Protein AF-A0A2G8LEW3-F1 (afdb_monomer_lite)

pLDDT: mean 78.02, std 18.61, range [31.28, 97.25]

Radius of gyration: 27.46 Å; chains: 1; bounding box: 118×60×62 Å

Secondary structure (DSSP, 8-state):
------------------------------THHHHTT-S-B-TTSPBPTT-SPPPHHHHHHHHHHHHHTTTSBGGGS---EETTTT--TTTTTTTT--PPTT---------------HHHHHHTT--EE-------TT--SS-SS-HHHHHHHHHHHTGGGB--HHIIIIISTT-PPBHHHHHHHT-B-EEEPPPTTTT-----STTSSEEEP-EEEEEGGG---TTTGGG--TTS-EEEEE----EETTTEEHHHHT---S-SHHHHHTT-SEEEESS--HHHHHHT--SBPTT-SSS---TT-EEEE-TTTS-EEEE-TTS-EEEEEEESS-TT-EEEEEEEES--SSS--SPTTEEE-SSS-EES---

Structure (mmCIF, N/CA/C/O backbone):
data_AF-A0A2G8LEW3-F1
#
_entry.id   AF-A0A2G8LEW3-F1
#
loop_
_atom_site.group_PDB
_atom_site.id
_atom_site.type_symbol
_atom_site.label_atom_id
_atom_site.label_alt_id
_atom_site.label_comp_id
_atom_site.label_asym_id
_atom_site.label_entity_id
_atom_site.label_seq_id
_atom_site.pdbx_PDB_ins_code
_atom_site.Cartn_x
_atom_site.Cartn_y
_atom_site.Cartn_z
_atom_site.occupancy
_atom_site.B_iso_or_equiv
_atom_site.auth_seq_id
_atom_site.auth_comp_id
_atom_site.auth_asym_id
_atom_site.auth_atom_id
_atom_site.pdbx_PDB_model_num
ATOM 1 N N . MET A 1 1 ? 86.021 -39.133 -6.525 1.00 45.50 1 MET A N 1
ATOM 2 C CA . MET A 1 1 ? 85.027 -40.121 -6.055 1.00 45.50 1 MET A CA 1
ATOM 3 C C . MET A 1 1 ? 85.043 -40.111 -4.537 1.00 45.50 1 MET A C 1
ATOM 5 O O . MET A 1 1 ? 86.059 -40.501 -3.984 1.00 45.50 1 MET A O 1
ATOM 9 N N . ALA A 1 2 ? 83.991 -39.572 -3.919 1.00 31.28 2 ALA A N 1
ATOM 10 C CA . ALA A 1 2 ? 83.599 -39.643 -2.499 1.00 31.28 2 ALA A CA 1
ATOM 11 C C . ALA A 1 2 ? 82.462 -38.609 -2.362 1.00 31.28 2 ALA A C 1
ATOM 13 O O . ALA A 1 2 ? 82.686 -37.430 -2.617 1.00 31.28 2 ALA A O 1
ATOM 14 N N . ASP A 1 3 ? 81.206 -39.033 -2.452 1.00 34.94 3 ASP A N 1
ATOM 15 C CA . ASP A 1 3 ? 80.326 -39.396 -1.330 1.00 34.94 3 ASP A CA 1
ATOM 16 C C . ASP A 1 3 ? 80.072 -38.212 -0.380 1.00 34.94 3 ASP A C 1
ATOM 18 O O . ASP A 1 3 ? 80.954 -37.769 0.352 1.00 34.94 3 ASP A O 1
ATOM 22 N N . LEU A 1 4 ? 78.856 -37.667 -0.449 1.00 31.80 4 LEU A N 1
ATOM 23 C CA . LEU A 1 4 ? 78.383 -36.541 0.352 1.00 31.80 4 LEU A CA 1
ATOM 24 C C . LEU A 1 4 ? 77.072 -36.972 1.008 1.00 31.80 4 LEU A C 1
ATOM 26 O O . LEU A 1 4 ? 76.004 -36.962 0.395 1.00 31.80 4 LEU A O 1
ATOM 30 N N . ARG A 1 5 ? 77.174 -37.358 2.279 1.00 36.16 5 ARG A N 1
ATOM 31 C CA . ARG A 1 5 ? 76.046 -37.519 3.191 1.00 36.16 5 ARG A CA 1
ATOM 32 C C . ARG A 1 5 ? 76.228 -36.613 4.406 1.00 36.16 5 ARG A C 1
ATOM 34 O O . ARG A 1 5 ? 77.243 -36.686 5.082 1.00 36.16 5 ARG A O 1
ATOM 41 N N . TYR A 1 6 ? 75.146 -35.881 4.676 1.00 33.72 6 TYR A N 1
ATOM 42 C CA . TYR A 1 6 ? 74.655 -35.392 5.968 1.00 33.72 6 TYR A CA 1
ATOM 43 C C . TYR A 1 6 ? 75.469 -34.342 6.745 1.00 33.72 6 TYR A C 1
ATOM 45 O O . TYR A 1 6 ? 76.503 -34.641 7.320 1.00 33.72 6 TYR A O 1
ATOM 53 N N . HIS A 1 7 ? 74.852 -33.172 6.960 1.00 33.56 7 HIS A N 1
ATOM 54 C CA . HIS A 1 7 ? 74.278 -32.864 8.277 1.00 33.56 7 HIS A CA 1
ATOM 55 C C . HIS A 1 7 ? 73.207 -31.760 8.230 1.00 33.56 7 HIS A C 1
ATOM 57 O O . HIS A 1 7 ? 73.321 -30.774 7.508 1.00 33.56 7 HIS A O 1
ATOM 63 N N . GLN A 1 8 ? 72.146 -31.986 9.013 1.00 38.62 8 GLN A N 1
ATOM 64 C CA . GLN A 1 8 ? 71.051 -31.065 9.310 1.00 38.62 8 GLN A CA 1
ATOM 65 C C . GLN A 1 8 ? 71.560 -29.849 10.089 1.00 38.62 8 GLN A C 1
ATOM 67 O O . GLN A 1 8 ? 72.300 -30.019 11.055 1.00 38.62 8 GLN A O 1
ATOM 72 N N . VAL A 1 9 ? 71.032 -28.662 9.785 1.00 35.53 9 VAL A N 1
ATOM 73 C CA . VAL A 1 9 ? 70.854 -27.608 10.791 1.00 35.53 9 VAL A CA 1
ATOM 74 C C . VAL A 1 9 ? 69.437 -27.050 10.660 1.00 35.53 9 VAL A C 1
ATOM 76 O O . VAL A 1 9 ? 68.980 -26.691 9.579 1.00 35.53 9 VAL A O 1
ATOM 79 N N . SER A 1 10 ? 68.749 -27.077 11.797 1.00 36.16 10 SER A N 1
ATOM 80 C CA . SER A 1 10 ? 67.361 -26.704 12.055 1.00 36.16 10 SER A CA 1
ATOM 81 C C . SER A 1 10 ? 67.021 -25.283 11.590 1.00 36.16 10 SER A C 1
ATOM 83 O O . SER A 1 10 ? 67.627 -24.319 12.059 1.00 36.16 10 SER A O 1
ATOM 85 N N . LEU A 1 11 ? 66.005 -25.146 10.728 1.00 37.12 11 LEU A N 1
ATOM 86 C CA . LEU A 1 11 ? 65.294 -23.885 10.499 1.00 37.12 11 LEU A CA 1
ATOM 87 C C . LEU A 1 11 ? 64.473 -23.551 11.752 1.00 37.12 11 LEU A C 1
ATOM 89 O O . LEU A 1 11 ? 63.307 -23.912 11.871 1.00 37.12 11 LEU A O 1
ATOM 93 N N . SER A 1 12 ? 65.092 -22.838 12.684 1.00 37.97 12 SER A N 1
ATOM 94 C CA . SER A 1 12 ? 64.394 -22.176 13.789 1.00 37.97 12 SER A CA 1
ATOM 95 C C . SER A 1 12 ? 64.529 -20.664 13.633 1.00 37.97 12 SER A C 1
ATOM 97 O O . SER A 1 12 ? 64.905 -19.955 14.560 1.00 37.97 12 SER A O 1
ATOM 99 N N . THR A 1 13 ? 64.278 -20.156 12.426 1.00 42.22 13 THR A N 1
ATOM 100 C CA . THR A 1 13 ? 64.201 -18.718 12.169 1.00 42.22 13 THR A CA 1
ATOM 101 C C . THR A 1 13 ? 62.750 -18.296 12.321 1.00 42.22 13 THR A C 1
ATOM 103 O O . THR A 1 13 ? 61.968 -18.378 11.384 1.00 42.22 13 THR A O 1
ATOM 106 N N . LEU A 1 14 ? 62.411 -17.942 13.561 1.00 40.50 14 LEU A N 1
ATOM 107 C CA . LEU A 1 14 ? 61.483 -16.888 13.968 1.00 40.50 14 LEU A CA 1
ATOM 108 C C . LEU A 1 14 ? 60.631 -16.286 12.827 1.00 40.50 14 LEU A C 1
ATOM 110 O O . LEU A 1 14 ? 60.815 -15.136 12.432 1.00 40.50 14 LEU A O 1
ATOM 114 N N . LEU A 1 15 ? 59.668 -17.054 12.312 1.00 38.75 15 LEU A N 1
ATOM 115 C CA . LEU A 1 15 ? 58.562 -16.500 11.546 1.00 38.75 15 LEU A CA 1
ATOM 116 C C . LEU A 1 15 ? 57.633 -15.885 12.590 1.00 38.75 15 LEU A C 1
ATOM 118 O O . LEU A 1 15 ? 56.749 -16.545 13.132 1.00 38.75 15 LEU A O 1
ATOM 122 N N . ILE A 1 16 ? 57.909 -14.631 12.948 1.00 42.72 16 ILE A N 1
ATOM 123 C CA . ILE A 1 16 ? 56.929 -13.780 13.609 1.00 42.72 16 ILE A CA 1
ATOM 124 C C . ILE A 1 16 ? 55.760 -13.719 12.630 1.00 42.72 16 ILE A C 1
ATOM 126 O O . ILE A 1 16 ? 55.768 -12.953 11.668 1.00 42.72 16 ILE A O 1
ATOM 130 N N . LEU A 1 17 ? 54.781 -14.598 12.853 1.00 38.53 17 LEU A N 1
ATOM 131 C CA . LEU A 1 17 ? 53.412 -14.408 12.428 1.00 38.53 17 LEU A CA 1
ATOM 132 C C . LEU A 1 17 ? 53.005 -13.041 12.994 1.00 38.53 17 LEU A C 1
ATOM 134 O O . LEU A 1 17 ? 52.485 -12.933 14.102 1.00 38.53 17 LEU A O 1
ATOM 138 N N . MET A 1 18 ? 53.220 -11.980 12.218 1.00 37.94 18 MET A N 1
ATOM 139 C CA . MET A 1 18 ? 52.248 -10.905 12.177 1.00 37.94 18 MET A CA 1
ATOM 140 C C . MET A 1 18 ? 50.980 -11.542 11.612 1.00 37.94 18 MET A C 1
ATOM 142 O O . MET A 1 18 ? 50.657 -11.405 10.435 1.00 37.94 18 MET A O 1
ATOM 146 N N . VAL A 1 19 ? 50.252 -12.258 12.475 1.00 41.62 19 VAL A N 1
ATOM 147 C CA . VAL A 1 19 ? 48.801 -12.215 12.410 1.00 41.62 19 VAL A CA 1
ATOM 148 C C . VAL A 1 19 ? 48.498 -10.741 12.615 1.00 41.62 19 VAL A C 1
ATOM 150 O O . VAL A 1 19 ? 48.375 -10.256 13.736 1.00 41.62 19 VAL A O 1
ATOM 153 N N . MET A 1 20 ? 48.473 -9.996 11.512 1.00 39.56 20 MET A N 1
ATOM 154 C CA . MET A 1 20 ? 47.611 -8.842 11.412 1.00 39.56 20 MET A CA 1
ATOM 155 C C . MET A 1 20 ? 46.225 -9.419 11.674 1.00 39.56 20 MET A C 1
ATOM 157 O O . MET A 1 20 ? 45.537 -9.862 10.757 1.00 39.56 20 MET A O 1
ATOM 161 N N . LEU A 1 21 ? 45.845 -9.467 12.951 1.00 40.47 21 LEU A N 1
ATOM 162 C CA . LEU A 1 21 ? 44.466 -9.314 13.346 1.00 40.47 21 LEU A CA 1
ATOM 163 C C . LEU A 1 21 ? 44.086 -7.943 12.784 1.00 40.47 21 LEU A C 1
ATOM 165 O O . LEU A 1 21 ? 44.134 -6.930 13.470 1.00 40.47 21 LEU A O 1
ATOM 169 N N . HIS A 1 22 ? 43.764 -7.897 11.490 1.00 38.88 22 HIS A N 1
ATOM 170 C CA . HIS A 1 22 ? 42.704 -7.024 11.047 1.00 38.88 22 HIS A CA 1
ATOM 171 C C . HIS A 1 22 ? 41.476 -7.577 11.768 1.00 38.88 22 HIS A C 1
ATOM 173 O O . HIS A 1 22 ? 40.709 -8.366 11.225 1.00 38.88 22 HIS A O 1
ATOM 179 N N . GLU A 1 23 ? 41.308 -7.174 13.029 1.00 39.22 23 GLU A N 1
ATOM 180 C CA . GLU A 1 23 ? 39.983 -6.782 13.457 1.00 39.22 23 GLU A CA 1
ATOM 181 C C . GLU A 1 23 ? 39.550 -5.783 12.391 1.00 39.22 23 GLU A C 1
ATOM 183 O O . GLU A 1 23 ? 39.994 -4.634 12.364 1.00 39.22 23 GLU A O 1
ATOM 188 N N . SER A 1 24 ? 38.795 -6.263 11.402 1.00 42.84 24 SER A N 1
ATOM 189 C CA . SER A 1 24 ? 38.026 -5.378 10.557 1.00 42.84 24 SER A CA 1
ATOM 190 C C . SER A 1 24 ? 37.158 -4.619 11.542 1.00 42.84 24 SER A C 1
ATOM 192 O O . SER A 1 24 ? 36.184 -5.175 12.050 1.00 42.84 24 SER A O 1
ATOM 194 N N . ALA A 1 25 ? 37.569 -3.403 11.903 1.00 46.97 25 ALA A N 1
ATOM 195 C CA . ALA A 1 25 ? 36.715 -2.499 12.639 1.00 46.97 25 ALA A CA 1
ATOM 196 C C . ALA A 1 25 ? 35.402 -2.504 11.862 1.00 46.97 25 ALA A C 1
ATOM 198 O O . ALA A 1 25 ? 35.403 -2.129 10.686 1.00 46.97 25 ALA A O 1
ATOM 199 N N . ALA A 1 26 ? 34.340 -3.053 12.461 1.00 53.25 26 ALA A N 1
ATOM 200 C CA . ALA A 1 26 ? 33.035 -3.098 11.827 1.00 53.25 26 ALA A CA 1
ATOM 201 C C . ALA A 1 26 ? 32.766 -1.682 11.322 1.00 53.25 26 ALA A C 1
ATOM 203 O O . ALA A 1 26 ? 32.817 -0.725 12.106 1.00 53.25 26 ALA A O 1
ATOM 204 N N . ALA A 1 27 ? 32.647 -1.524 10.004 1.00 61.56 27 ALA A N 1
ATOM 205 C CA . ALA A 1 27 ? 32.523 -0.205 9.421 1.00 61.56 27 ALA A CA 1
ATOM 206 C C . ALA A 1 27 ? 31.262 0.424 10.010 1.00 61.56 27 ALA A C 1
ATOM 208 O O . ALA A 1 27 ? 30.158 -0.093 9.837 1.00 61.56 27 ALA A O 1
ATOM 209 N N . LYS A 1 28 ? 31.437 1.500 10.784 1.00 80.75 28 LYS A N 1
ATOM 210 C CA . LYS A 1 28 ? 30.311 2.180 11.420 1.00 80.75 28 LYS A CA 1
ATOM 211 C C . LYS A 1 28 ? 29.358 2.640 10.323 1.00 80.75 28 LYS A C 1
ATOM 213 O O . LYS A 1 28 ? 29.802 3.224 9.332 1.00 80.75 28 LYS A O 1
ATOM 218 N N . CYS A 1 29 ? 28.067 2.383 10.511 1.00 86.31 29 CYS A N 1
ATOM 219 C CA . CYS A 1 29 ? 27.029 2.916 9.641 1.00 86.31 29 CYS A CA 1
ATOM 220 C C . CYS A 1 29 ? 27.175 4.437 9.498 1.00 86.31 29 CYS A C 1
ATOM 222 O O . CYS A 1 29 ? 27.633 5.113 10.421 1.00 86.31 29 CYS A O 1
ATOM 224 N N . GLN A 1 30 ? 26.792 4.977 8.343 1.00 84.06 30 GLN A N 1
ATOM 225 C CA . GLN A 1 30 ? 26.910 6.397 8.020 1.00 84.06 30 GLN A CA 1
ATOM 226 C C . GLN A 1 30 ? 25.581 6.972 7.520 1.00 84.06 30 GLN A C 1
ATOM 228 O O . GLN A 1 30 ? 24.811 6.290 6.842 1.00 84.06 30 GLN A O 1
ATOM 233 N N . MET A 1 31 ? 25.353 8.262 7.792 1.00 80.69 31 MET A N 1
ATOM 234 C CA . MET A 1 31 ? 24.236 9.048 7.244 1.00 80.69 31 MET A CA 1
ATOM 235 C C . MET A 1 31 ? 22.877 8.347 7.439 1.00 80.69 31 MET A C 1
ATOM 237 O O . MET A 1 31 ? 22.550 7.943 8.551 1.00 80.69 31 MET A O 1
ATOM 241 N N . LEU A 1 32 ? 22.114 8.140 6.358 1.00 78.44 32 LEU A N 1
ATOM 242 C CA . LEU A 1 32 ? 20.791 7.515 6.395 1.00 78.44 32 LEU A CA 1
ATOM 243 C C . LEU A 1 32 ? 20.793 6.112 7.004 1.00 78.44 32 LEU A C 1
ATOM 245 O O . LEU A 1 32 ? 19.784 5.694 7.560 1.00 78.44 32 LEU A O 1
ATOM 249 N N . SER A 1 33 ? 21.911 5.387 6.923 1.00 84.56 33 SER A N 1
ATOM 250 C CA . SER A 1 33 ? 22.039 4.065 7.542 1.00 84.56 33 SER A CA 1
ATOM 251 C C . SER A 1 33 ? 22.077 4.137 9.072 1.00 84.56 33 SER A C 1
ATOM 253 O O . SER A 1 33 ? 21.604 3.213 9.727 1.00 84.56 33 SER A O 1
ATOM 255 N N . ILE A 1 34 ? 22.563 5.250 9.641 1.00 84.06 34 ILE A N 1
ATOM 256 C CA . ILE A 1 34 ? 22.407 5.558 11.072 1.00 84.06 34 ILE A CA 1
ATOM 257 C C . ILE A 1 34 ? 20.949 5.918 11.357 1.00 84.06 34 ILE A C 1
ATOM 259 O O . ILE A 1 34 ? 20.371 5.406 12.311 1.00 84.06 34 ILE A O 1
ATOM 263 N N . ASP A 1 35 ? 20.343 6.767 10.521 1.00 82.62 35 ASP A N 1
ATOM 264 C CA . ASP A 1 35 ? 18.986 7.269 10.760 1.00 82.62 35 ASP A CA 1
ATOM 265 C C . ASP A 1 35 ? 17.947 6.150 10.842 1.00 82.62 35 ASP A C 1
ATOM 267 O O . ASP A 1 35 ? 17.011 6.259 11.634 1.00 82.62 35 ASP A O 1
ATOM 271 N N . VAL A 1 36 ? 18.084 5.106 10.022 1.00 83.25 36 VAL A N 1
ATOM 272 C CA . VAL A 1 36 ? 17.179 3.943 10.026 1.00 83.25 36 VAL A CA 1
ATOM 273 C C . VAL A 1 36 ? 17.623 2.833 10.987 1.00 83.25 36 VAL A C 1
ATOM 275 O O . VAL A 1 36 ? 16.927 1.830 11.094 1.00 83.25 36 VAL A O 1
ATOM 278 N N . GLY A 1 37 ? 18.744 3.017 11.693 1.00 86.69 37 GLY A N 1
ATOM 279 C CA . GLY A 1 37 ? 19.201 2.127 12.759 1.00 86.69 37 GLY A CA 1
ATOM 280 C C . GLY A 1 37 ? 19.657 0.746 12.292 1.00 86.69 37 GLY A C 1
ATOM 281 O O . GLY A 1 37 ? 19.324 -0.230 12.945 1.00 86.69 37 GLY A O 1
ATOM 282 N N . CYS A 1 38 ? 20.375 0.644 11.171 1.00 86.06 38 CYS A N 1
ATOM 283 C CA . CYS A 1 38 ? 20.799 -0.656 10.640 1.00 86.06 38 CYS A CA 1
ATOM 284 C C . CYS A 1 38 ? 21.690 -1.447 11.602 1.00 86.06 38 CYS A C 1
ATOM 286 O O . CYS A 1 38 ? 22.660 -0.907 12.136 1.00 86.06 38 CYS A O 1
ATOM 288 N N . ASP A 1 39 ? 21.395 -2.742 11.734 1.00 84.56 39 ASP A N 1
ATOM 289 C CA . ASP A 1 39 ? 22.133 -3.674 12.596 1.00 84.56 39 ASP A CA 1
ATOM 290 C C . ASP A 1 39 ? 23.523 -3.989 12.027 1.00 84.56 39 ASP A C 1
ATOM 292 O O . ASP A 1 39 ? 24.497 -4.171 12.757 1.00 84.56 39 ASP A O 1
ATOM 296 N N . GLU A 1 40 ? 23.625 -4.009 10.696 1.00 88.38 40 GLU A N 1
ATOM 297 C CA . GLU A 1 40 ? 24.851 -4.310 9.964 1.00 88.38 40 GLU A CA 1
ATOM 298 C C . GLU A 1 40 ? 25.052 -3.346 8.796 1.00 88.38 40 GLU A C 1
ATOM 300 O O . GLU A 1 40 ? 24.121 -3.042 8.039 1.00 88.38 40 GLU A O 1
ATOM 305 N N . CYS A 1 41 ? 26.300 -2.916 8.607 1.00 88.25 41 CYS A N 1
ATOM 306 C CA . CYS A 1 41 ? 26.698 -2.053 7.507 1.00 88.25 41 CYS A CA 1
ATOM 307 C C . CYS A 1 41 ? 27.911 -2.608 6.751 1.00 88.25 41 CYS A C 1
ATOM 309 O O . CYS A 1 41 ? 28.836 -3.185 7.317 1.00 88.25 41 CYS A O 1
ATOM 311 N N . THR A 1 42 ? 27.895 -2.406 5.437 1.00 85.00 42 THR A N 1
ATOM 312 C CA . THR A 1 42 ? 29.013 -2.658 4.524 1.00 85.00 42 THR A CA 1
ATOM 313 C C . THR A 1 42 ? 30.228 -1.804 4.895 1.00 85.00 42 THR A C 1
ATOM 315 O O . THR A 1 42 ? 30.103 -0.810 5.609 1.00 85.00 42 THR A O 1
ATOM 318 N N . TYR A 1 43 ? 31.402 -2.115 4.328 1.00 83.00 43 TYR A N 1
ATOM 319 C CA . TYR A 1 43 ? 32.625 -1.315 4.516 1.00 83.00 43 TYR A CA 1
ATOM 320 C C . TYR A 1 43 ? 32.439 0.185 4.207 1.00 83.00 43 TYR A C 1
ATOM 322 O O . TYR A 1 43 ? 33.077 1.035 4.821 1.00 83.00 43 TYR A O 1
ATOM 330 N N . ASN A 1 44 ? 31.515 0.518 3.302 1.00 80.06 44 ASN A N 1
ATOM 331 C CA . ASN A 1 44 ? 31.186 1.897 2.936 1.00 80.06 44 ASN A CA 1
ATOM 332 C C . ASN A 1 44 ? 30.196 2.571 3.912 1.00 80.06 44 ASN A C 1
ATOM 334 O O . ASN A 1 44 ? 29.696 3.656 3.632 1.00 80.06 44 ASN A O 1
ATOM 338 N N . GLY A 1 45 ? 29.861 1.926 5.035 1.00 84.12 45 GLY A N 1
ATOM 339 C CA . GLY A 1 45 ? 28.928 2.446 6.035 1.00 84.12 45 GLY A CA 1
ATOM 340 C C . GLY A 1 45 ? 27.458 2.421 5.603 1.00 84.12 45 GLY A C 1
ATOM 341 O O . GLY A 1 45 ? 26.645 3.132 6.189 1.00 84.12 45 GLY A O 1
ATOM 342 N N . HIS A 1 46 ? 27.098 1.642 4.579 1.00 84.25 46 HIS A N 1
ATOM 343 C CA . HIS A 1 46 ? 25.708 1.482 4.122 1.00 84.25 46 HIS A CA 1
ATOM 344 C C . HIS A 1 46 ? 25.088 0.210 4.676 1.00 84.25 46 HIS A C 1
ATOM 346 O O . HIS A 1 46 ? 25.790 -0.796 4.739 1.00 84.25 46 HIS A O 1
ATOM 352 N N . CYS A 1 47 ? 23.792 0.228 4.979 1.00 84.25 47 CYS A N 1
ATOM 353 C CA . CYS A 1 47 ? 23.057 -0.965 5.403 1.00 84.25 47 CYS A CA 1
ATOM 354 C C . CYS A 1 47 ? 23.287 -2.142 4.452 1.00 84.25 47 CYS A C 1
ATOM 356 O O . CYS A 1 47 ? 23.196 -1.994 3.231 1.00 84.25 47 CYS A O 1
ATOM 358 N N . VAL A 1 48 ? 23.577 -3.306 5.022 1.00 85.12 48 VAL A N 1
ATOM 359 C CA . VAL A 1 48 ? 23.541 -4.581 4.301 1.00 85.12 48 VAL A CA 1
ATOM 360 C C . VAL A 1 48 ? 22.077 -4.898 3.941 1.00 85.12 48 VAL A C 1
ATOM 362 O O . VAL A 1 48 ? 21.171 -4.544 4.701 1.00 85.12 48 VAL A O 1
ATOM 365 N N . PRO A 1 49 ? 21.781 -5.538 2.792 1.00 81.50 49 PRO A N 1
ATOM 366 C CA . PRO A 1 49 ? 20.415 -5.949 2.480 1.00 81.50 49 PRO A CA 1
ATOM 367 C C . PRO A 1 49 ? 19.797 -6.769 3.620 1.00 81.50 49 PRO A C 1
ATOM 369 O O . PRO A 1 49 ? 20.368 -7.763 4.058 1.00 81.50 49 PRO A O 1
ATOM 372 N N . GLY A 1 50 ? 18.625 -6.344 4.096 1.00 79.88 50 GLY A N 1
ATOM 373 C CA . GLY A 1 50 ? 17.915 -7.001 5.198 1.00 79.88 50 GLY A CA 1
ATOM 374 C C . GLY A 1 50 ? 18.366 -6.611 6.612 1.00 79.88 50 GLY A C 1
ATOM 375 O O . GLY A 1 50 ? 17.742 -7.076 7.556 1.00 79.88 50 GLY A O 1
ATOM 376 N N . SER A 1 51 ? 19.375 -5.745 6.781 1.00 85.19 51 SER A N 1
ATOM 377 C CA . SER A 1 51 ? 19.851 -5.317 8.112 1.00 85.19 51 SER A CA 1
ATOM 378 C C . SER A 1 51 ? 19.096 -4.128 8.714 1.00 85.19 51 SER A C 1
ATOM 380 O O . SER A 1 51 ? 19.427 -3.670 9.805 1.00 85.19 51 SER A O 1
ATOM 382 N N . VAL A 1 52 ? 18.110 -3.586 7.995 1.00 85.88 52 VAL A N 1
ATOM 383 C CA . VAL A 1 52 ? 17.234 -2.532 8.514 1.00 85.88 52 VAL A CA 1
ATOM 384 C C . VAL A 1 52 ? 16.229 -3.183 9.471 1.00 85.88 52 VAL A C 1
ATOM 386 O O . VAL A 1 52 ? 15.437 -4.014 9.011 1.00 85.88 52 VAL A O 1
ATOM 389 N N . PRO A 1 53 ? 16.202 -2.809 10.761 1.00 86.31 53 PRO A N 1
ATOM 390 C CA . PRO A 1 53 ? 15.251 -3.381 11.697 1.00 86.31 53 PRO A CA 1
ATOM 391 C C . PRO A 1 53 ? 13.826 -2.971 11.327 1.00 86.31 53 PRO A C 1
ATOM 393 O O . PRO A 1 53 ? 13.536 -1.814 11.004 1.00 86.31 53 PRO A O 1
ATOM 396 N N . VAL A 1 54 ? 12.915 -3.938 11.398 1.00 84.75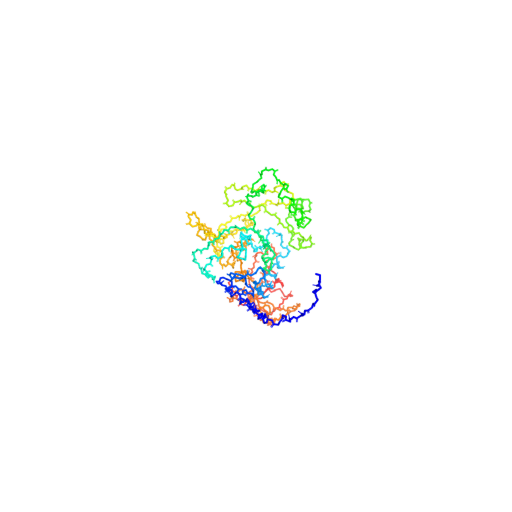 54 VAL A N 1
ATOM 397 C CA . VAL A 1 54 ? 11.482 -3.699 11.233 1.00 84.75 54 VAL A CA 1
ATOM 398 C C . VAL A 1 54 ? 10.854 -3.663 12.614 1.00 84.75 54 VAL A C 1
ATOM 400 O O . VAL A 1 54 ? 10.874 -4.657 13.337 1.00 84.75 54 VAL A O 1
ATOM 403 N N . ASP A 1 55 ? 10.293 -2.512 12.972 1.00 89.12 55 ASP A N 1
ATOM 404 C CA . ASP A 1 55 ? 9.580 -2.337 14.232 1.00 89.12 55 ASP A CA 1
ATOM 405 C C . ASP A 1 55 ? 8.404 -3.342 14.332 1.00 89.12 55 ASP A C 1
ATOM 407 O O . ASP A 1 55 ? 7.510 -3.325 13.472 1.00 89.12 55 ASP A O 1
ATOM 411 N N . PRO A 1 56 ? 8.381 -4.233 15.348 1.00 91.94 56 PRO A N 1
ATOM 412 C CA . PRO A 1 56 ? 7.368 -5.285 15.453 1.00 91.94 56 PRO A CA 1
ATOM 413 C C . PRO A 1 56 ? 5.938 -4.750 15.540 1.00 91.94 56 PRO A C 1
ATOM 415 O O . PRO A 1 56 ? 5.017 -5.359 14.989 1.00 91.94 56 PRO A O 1
ATOM 418 N N . TRP A 1 57 ? 5.752 -3.603 16.197 1.00 94.25 57 TRP A N 1
ATOM 419 C CA . TRP A 1 57 ? 4.453 -2.954 16.308 1.00 94.25 57 TRP A CA 1
ATOM 420 C C . TRP A 1 57 ? 3.958 -2.461 14.943 1.00 94.25 57 TRP A C 1
ATOM 422 O O . TRP A 1 57 ? 2.846 -2.788 14.531 1.00 94.25 57 TRP A O 1
ATOM 432 N N . THR A 1 58 ? 4.804 -1.758 14.190 1.00 92.94 58 THR A N 1
ATOM 433 C CA . THR A 1 58 ? 4.505 -1.272 12.836 1.00 92.94 58 THR A CA 1
ATOM 434 C C . THR A 1 58 ? 4.153 -2.443 11.919 1.00 92.94 58 THR A C 1
ATOM 436 O O . THR A 1 58 ? 3.155 -2.398 11.200 1.00 92.94 58 THR A O 1
ATOM 439 N N . ASN A 1 59 ? 4.927 -3.530 11.995 1.00 90.81 59 ASN A N 1
ATOM 440 C CA . ASN A 1 59 ? 4.688 -4.776 11.267 1.00 90.81 59 ASN A CA 1
ATOM 441 C C . ASN A 1 59 ? 3.298 -5.364 11.575 1.00 90.81 59 ASN A C 1
ATOM 443 O O . ASN A 1 59 ? 2.524 -5.672 10.668 1.00 90.81 59 ASN A O 1
ATOM 447 N N . PHE A 1 60 ? 2.951 -5.473 12.858 1.00 92.25 60 PHE A N 1
ATOM 448 C CA . PHE A 1 60 ? 1.645 -5.951 13.309 1.00 92.25 60 PHE A CA 1
ATOM 449 C C . PHE A 1 60 ? 0.486 -5.029 12.883 1.00 92.25 60 PHE A C 1
ATOM 451 O O . PHE A 1 60 ? -0.564 -5.505 12.435 1.00 92.25 60 PHE A O 1
ATOM 458 N N . ALA A 1 61 ? 0.659 -3.714 12.996 1.00 93.19 61 ALA A N 1
ATOM 459 C CA . ALA A 1 61 ? -0.395 -2.750 12.712 1.00 93.19 61 ALA A CA 1
ATOM 460 C C . ALA A 1 61 ? -0.693 -2.656 11.204 1.00 93.19 61 ALA A C 1
ATOM 462 O O . ALA A 1 61 ? -1.857 -2.689 10.797 1.00 93.19 61 ALA A O 1
ATOM 463 N N . LEU A 1 62 ? 0.344 -2.655 10.357 1.00 92.25 62 LEU A N 1
ATOM 464 C CA . LEU A 1 62 ? 0.186 -2.725 8.899 1.00 92.25 62 LEU A CA 1
ATOM 465 C C . LEU A 1 62 ? -0.411 -4.067 8.449 1.00 92.25 62 LEU A C 1
ATOM 467 O O . LEU A 1 62 ? -1.258 -4.091 7.553 1.00 92.25 62 LEU A O 1
ATOM 471 N N . TYR A 1 63 ? -0.041 -5.180 9.095 1.00 90.62 63 TYR A N 1
ATOM 472 C CA . TYR A 1 63 ? -0.702 -6.466 8.856 1.00 90.62 63 TYR A CA 1
ATOM 473 C C . TYR A 1 63 ? -2.197 -6.394 9.179 1.00 90.62 63 TYR A C 1
ATOM 475 O O . TYR A 1 63 ? -3.020 -6.764 8.343 1.00 90.62 63 TYR A O 1
ATOM 483 N N . THR A 1 64 ? -2.550 -5.856 10.351 1.00 90.38 64 THR A N 1
ATOM 484 C CA . THR A 1 64 ? -3.948 -5.680 10.766 1.00 90.38 64 THR A CA 1
ATOM 485 C C . THR A 1 64 ? -4.729 -4.870 9.733 1.00 90.38 64 THR A C 1
ATOM 487 O O . THR A 1 64 ? -5.807 -5.293 9.333 1.00 90.38 64 THR A O 1
ATOM 490 N N . GLN A 1 65 ? -4.178 -3.750 9.254 1.00 90.19 65 GLN A N 1
ATOM 491 C CA . GLN A 1 65 ? -4.809 -2.906 8.229 1.00 90.19 65 GLN A CA 1
ATOM 492 C C . GLN A 1 65 ? -5.147 -3.661 6.954 1.00 90.19 65 GLN A C 1
ATOM 494 O O . GLN A 1 65 ? -6.239 -3.509 6.414 1.00 90.19 65 GLN A O 1
ATOM 499 N N . ARG A 1 66 ? -4.231 -4.509 6.490 1.00 88.44 66 ARG A N 1
ATOM 500 C CA . ARG A 1 66 ? -4.469 -5.326 5.304 1.00 88.44 66 ARG A CA 1
ATOM 501 C C . ARG A 1 66 ? -5.544 -6.383 5.546 1.00 88.44 66 ARG A C 1
ATOM 503 O O . ARG A 1 66 ? -6.348 -6.645 4.659 1.00 88.44 66 ARG A O 1
ATOM 510 N N . GLU A 1 67 ? -5.577 -6.984 6.734 1.00 90.38 67 GLU A N 1
ATOM 511 C CA . GLU A 1 67 ? -6.625 -7.951 7.081 1.00 90.38 67 GLU A CA 1
ATOM 512 C C . GLU A 1 67 ? -8.012 -7.297 7.193 1.00 90.38 67 GLU A C 1
ATOM 514 O O . GLU A 1 67 ? -9.006 -7.969 6.939 1.00 90.38 67 GLU A O 1
ATOM 519 N N . LEU A 1 68 ? -8.111 -5.996 7.493 1.00 87.69 68 LEU A N 1
ATOM 520 C CA . LEU A 1 68 ? -9.395 -5.276 7.437 1.00 87.69 68 LEU A CA 1
ATOM 521 C C . LEU A 1 68 ? -9.941 -5.165 6.011 1.00 87.69 68 LEU A C 1
ATOM 523 O O . LEU A 1 68 ? -11.150 -5.153 5.824 1.00 87.69 68 LEU A O 1
ATOM 527 N N . GLN A 1 69 ? -9.055 -5.106 5.017 1.00 90.06 69 GLN A N 1
ATOM 528 C CA . GLN A 1 69 ? -9.409 -5.006 3.600 1.00 90.06 69 GLN A CA 1
ATOM 529 C C . GLN A 1 69 ? -9.473 -6.382 2.916 1.00 90.06 69 GLN A C 1
ATOM 531 O O . GLN A 1 69 ? -9.554 -6.465 1.695 1.00 90.06 69 GLN A O 1
ATOM 536 N N . ILE A 1 70 ? -9.412 -7.487 3.672 1.00 92.12 70 ILE A N 1
ATOM 537 C CA . ILE A 1 70 ? -9.247 -8.832 3.099 1.00 92.12 70 ILE A CA 1
ATOM 538 C C . ILE A 1 70 ? -10.422 -9.255 2.199 1.00 92.12 70 ILE A C 1
ATOM 540 O O . ILE A 1 70 ? -10.243 -10.058 1.287 1.00 92.12 70 ILE A O 1
ATOM 544 N N . ASP A 1 71 ? -11.617 -8.724 2.447 1.00 92.56 71 ASP A N 1
ATOM 545 C CA . ASP A 1 71 ? -12.825 -9.020 1.674 1.00 92.56 71 ASP A CA 1
ATOM 546 C C . ASP A 1 71 ? -13.126 -7.965 0.601 1.00 92.56 71 ASP A C 1
ATOM 548 O O . ASP A 1 71 ? -14.088 -8.117 -0.149 1.00 92.56 71 ASP A O 1
ATOM 552 N N . GLU A 1 72 ? -12.277 -6.943 0.472 1.00 90.19 72 GLU A N 1
ATOM 553 C CA . GLU A 1 72 ? -12.378 -5.974 -0.614 1.00 90.19 72 GLU A CA 1
ATOM 554 C C . GLU A 1 72 ? -11.835 -6.568 -1.923 1.00 90.19 72 GLU A C 1
ATOM 556 O O . GLU A 1 72 ? -10.822 -7.287 -1.904 1.00 90.19 72 GLU A O 1
ATOM 561 N N . PRO A 1 73 ? -12.481 -6.277 -3.070 1.00 93.00 73 PRO A N 1
ATOM 562 C CA . PRO A 1 73 ? -11.916 -6.520 -4.394 1.00 93.00 73 PRO A CA 1
ATOM 563 C C . PRO A 1 73 ? -10.516 -5.912 -4.531 1.00 93.00 73 PRO A C 1
ATOM 565 O O . PRO A 1 73 ? -10.262 -4.814 -4.037 1.00 93.00 73 PRO A O 1
ATOM 568 N N . PHE A 1 74 ? -9.606 -6.614 -5.211 1.00 92.38 74 PHE A N 1
ATOM 569 C CA . PHE A 1 74 ? -8.199 -6.213 -5.342 1.00 92.38 74 PHE A CA 1
ATOM 570 C C . PHE A 1 74 ? -8.015 -4.777 -5.867 1.00 92.38 74 PHE A C 1
ATOM 572 O O . PHE A 1 74 ? -7.123 -4.064 -5.414 1.00 92.38 74 PHE A O 1
ATOM 579 N N . ASP A 1 75 ? -8.875 -4.330 -6.779 1.00 90.19 75 ASP A N 1
ATOM 580 C CA . ASP A 1 75 ? -8.858 -2.992 -7.378 1.00 90.19 75 ASP A CA 1
ATOM 581 C C . ASP A 1 75 ? -9.364 -1.869 -6.459 1.00 90.19 75 ASP A C 1
ATOM 583 O O . ASP A 1 75 ? -9.239 -0.697 -6.809 1.00 90.19 75 ASP A O 1
ATOM 587 N N . LYS A 1 76 ? -9.901 -2.208 -5.281 1.00 88.94 76 LYS A N 1
ATOM 588 C CA . LYS A 1 76 ? -10.406 -1.258 -4.273 1.00 88.94 76 LYS A CA 1
ATOM 589 C C . LYS A 1 76 ? -9.539 -1.168 -3.018 1.00 88.94 76 LYS A C 1
ATOM 591 O O . LYS A 1 76 ? -9.848 -0.415 -2.096 1.00 88.94 76 LYS A O 1
ATOM 596 N N . VAL A 1 77 ? -8.477 -1.961 -2.954 1.00 90.06 77 VAL A N 1
ATOM 597 C CA . VAL A 1 77 ? -7.588 -2.055 -1.794 1.00 90.06 77 VAL A CA 1
ATOM 598 C C . VAL A 1 77 ? -6.547 -0.944 -1.835 1.00 90.06 77 VAL A C 1
ATOM 600 O O . VAL A 1 77 ? -6.055 -0.578 -2.900 1.00 90.06 77 VAL A O 1
ATOM 603 N N . SER A 1 78 ? -6.153 -0.454 -0.657 1.00 90.81 78 SER A N 1
ATOM 604 C CA . SER A 1 78 ? -4.987 0.420 -0.536 1.00 90.81 78 SER A CA 1
ATOM 605 C C . SER A 1 78 ? -3.711 -0.403 -0.365 1.00 90.81 78 SER A C 1
ATOM 607 O O . SER A 1 78 ? -3.490 -1.022 0.676 1.00 90.81 78 SER A O 1
ATOM 609 N N . PHE A 1 79 ? -2.840 -0.371 -1.367 1.00 91.81 79 PHE A N 1
ATOM 610 C CA . PHE A 1 79 ? -1.502 -0.939 -1.325 1.00 91.81 79 PHE A CA 1
ATOM 611 C C . PHE A 1 79 ? -0.459 0.164 -1.197 1.00 91.81 79 PHE A C 1
ATOM 613 O O . PHE A 1 79 ? -0.350 1.038 -2.051 1.00 91.81 79 PHE A O 1
ATOM 620 N N . LEU A 1 80 ? 0.361 0.085 -0.149 1.00 92.88 80 LEU A N 1
ATOM 621 C CA . LEU A 1 80 ? 1.579 0.885 -0.084 1.00 92.88 80 LEU A CA 1
ATOM 622 C C . LEU A 1 80 ? 2.513 0.400 -1.200 1.00 92.88 80 LEU A C 1
ATOM 624 O O . LEU A 1 80 ? 2.881 -0.785 -1.242 1.00 92.88 80 LEU A O 1
ATOM 628 N N . ASP A 1 81 ? 2.820 1.319 -2.114 1.00 91.00 81 ASP A N 1
ATOM 629 C CA . ASP A 1 81 ? 3.573 1.083 -3.342 1.00 91.00 81 ASP A CA 1
ATOM 630 C C . ASP A 1 81 ? 4.917 1.823 -3.326 1.00 91.00 81 ASP A C 1
ATOM 632 O O . ASP A 1 81 ? 5.075 2.872 -2.697 1.00 91.00 81 ASP A O 1
ATOM 636 N N . ALA A 1 82 ? 5.955 1.176 -3.850 1.00 88.88 82 ALA A N 1
ATOM 637 C CA . ALA A 1 82 ? 7.312 1.704 -3.846 1.00 88.88 82 ALA A CA 1
ATOM 638 C C . ALA A 1 82 ? 7.638 2.144 -5.265 1.00 88.88 82 ALA A C 1
ATOM 640 O O . ALA A 1 82 ? 7.780 1.305 -6.156 1.00 88.88 82 ALA A O 1
ATOM 641 N N . HIS A 1 83 ? 7.749 3.455 -5.454 1.00 87.56 83 HIS A N 1
ATOM 642 C CA . HIS A 1 83 ? 8.153 4.021 -6.730 1.00 87.56 83 HIS A CA 1
ATOM 643 C C . HIS A 1 83 ? 9.649 3.763 -6.934 1.00 87.56 83 HIS A C 1
ATOM 645 O O . HIS A 1 83 ? 10.432 3.807 -5.979 1.00 87.56 83 HIS A O 1
ATOM 651 N N . ASN A 1 84 ? 10.032 3.387 -8.157 1.00 80.94 84 ASN A N 1
ATOM 652 C CA . ASN A 1 84 ? 11.405 3.003 -8.495 1.00 80.94 84 ASN A CA 1
ATOM 653 C C . ASN A 1 84 ? 12.047 2.006 -7.508 1.00 80.94 84 ASN A C 1
ATOM 655 O O . ASN A 1 84 ? 13.224 2.131 -7.153 1.00 80.94 84 ASN A O 1
ATOM 659 N N . ALA A 1 85 ? 11.289 1.000 -7.057 1.00 79.62 85 ALA A N 1
ATOM 660 C CA . ALA A 1 85 ? 11.686 0.089 -5.978 1.00 79.62 85 ALA A CA 1
ATOM 661 C C . ALA A 1 85 ? 12.987 -0.685 -6.254 1.00 79.62 85 ALA A C 1
ATOM 663 O O . ALA A 1 85 ? 13.612 -1.199 -5.329 1.00 79.62 85 ALA A O 1
ATOM 664 N N . TYR A 1 86 ? 13.398 -0.766 -7.520 1.00 73.12 86 TYR A N 1
ATOM 665 C CA . TYR A 1 86 ? 14.656 -1.360 -7.966 1.00 73.12 86 TYR A CA 1
ATOM 666 C C . TYR A 1 86 ? 15.909 -0.520 -7.626 1.00 73.12 86 TYR A C 1
ATOM 668 O O . TYR A 1 86 ? 17.027 -1.021 -7.733 1.00 73.12 86 TYR A O 1
ATOM 676 N N . ASN A 1 87 ? 15.758 0.732 -7.188 1.00 75.19 87 ASN A N 1
ATOM 677 C CA . ASN A 1 87 ? 16.860 1.582 -6.740 1.00 75.19 87 ASN A CA 1
ATOM 678 C C . ASN A 1 87 ? 17.005 1.487 -5.214 1.00 75.19 87 ASN A C 1
ATOM 680 O O . ASN A 1 87 ? 16.159 1.985 -4.474 1.00 75.19 87 ASN A O 1
ATOM 684 N N . ASN A 1 88 ? 18.091 0.883 -4.712 1.00 73.25 88 ASN A N 1
ATOM 685 C CA . ASN A 1 88 ? 18.331 0.781 -3.266 1.00 73.25 88 ASN A CA 1
ATOM 686 C C . ASN A 1 88 ? 19.746 1.195 -2.834 1.00 73.25 88 ASN A C 1
ATOM 688 O O . ASN A 1 88 ? 20.733 1.044 -3.555 1.00 73.25 88 ASN A O 1
ATOM 692 N N . ARG A 1 89 ? 19.867 1.667 -1.593 1.00 74.44 89 ARG A N 1
ATOM 693 C CA . ARG A 1 89 ? 21.145 2.170 -1.079 1.00 74.44 89 ARG A CA 1
ATOM 694 C C . ARG A 1 89 ? 22.224 1.108 -0.888 1.00 74.44 89 ARG A C 1
ATOM 696 O O . ARG A 1 89 ? 23.401 1.424 -1.068 1.00 74.44 89 ARG A O 1
ATOM 703 N N . ALA A 1 90 ? 21.848 -0.126 -0.566 1.00 72.31 90 ALA A N 1
ATOM 704 C CA . ALA A 1 90 ? 22.797 -1.219 -0.380 1.00 72.31 90 ALA A CA 1
ATOM 705 C C . ALA A 1 90 ? 23.551 -1.554 -1.684 1.00 72.31 90 ALA A C 1
ATOM 707 O O . ALA A 1 90 ? 24.766 -1.752 -1.650 1.00 72.31 90 ALA A O 1
ATOM 708 N N . ASP A 1 91 ? 22.877 -1.482 -2.835 1.00 70.44 91 ASP A N 1
ATOM 709 C CA . ASP A 1 91 ? 23.481 -1.723 -4.158 1.00 70.44 91 ASP A CA 1
ATOM 710 C C . ASP A 1 91 ? 24.162 -0.489 -4.753 1.00 70.44 91 ASP A C 1
ATOM 712 O O . ASP A 1 91 ? 24.945 -0.562 -5.701 1.00 70.44 91 ASP A O 1
ATOM 716 N N . GLY A 1 92 ? 23.955 0.664 -4.132 1.00 66.50 92 GLY A N 1
ATOM 717 C CA . GLY A 1 92 ? 24.728 1.860 -4.400 1.00 66.50 92 GLY A CA 1
ATOM 718 C C . GLY A 1 92 ? 23.983 3.046 -4.967 1.00 66.50 92 GLY A C 1
ATOM 719 O O . GLY A 1 92 ? 24.617 4.034 -5.340 1.00 66.50 92 GLY A O 1
ATOM 720 N N . TYR A 1 93 ? 22.662 2.977 -4.956 1.00 70.56 93 TYR A N 1
ATOM 721 C CA . TYR A 1 93 ? 21.799 4.091 -5.301 1.00 70.56 93 TYR A CA 1
ATOM 722 C C . TYR A 1 93 ? 21.730 5.076 -4.139 1.00 70.56 93 TYR A C 1
ATOM 724 O O . TYR A 1 93 ? 21.670 4.675 -2.983 1.00 70.56 93 TYR A O 1
ATOM 732 N N . GLY A 1 94 ? 21.797 6.378 -4.411 1.00 64.81 94 GLY A N 1
ATOM 733 C CA . GLY A 1 94 ? 21.741 7.374 -3.336 1.00 64.81 94 GLY A CA 1
ATOM 734 C C . GLY A 1 94 ? 22.877 7.255 -2.305 1.00 64.81 94 GLY A C 1
ATOM 735 O O . GLY A 1 94 ? 22.741 7.691 -1.162 1.00 64.81 94 GLY A O 1
ATOM 736 N N . LYS A 1 95 ? 24.023 6.645 -2.667 1.00 63.91 95 LYS A N 1
ATOM 737 C CA . LYS A 1 95 ? 25.206 6.526 -1.781 1.00 63.91 95 LYS A CA 1
ATOM 738 C C . LYS A 1 95 ? 25.678 7.877 -1.253 1.00 63.91 95 LYS A C 1
ATOM 740 O O . LYS A 1 95 ? 26.126 7.967 -0.111 1.00 63.91 95 LYS A O 1
ATOM 745 N N . ASN A 1 96 ? 25.535 8.907 -2.083 1.00 60.91 96 ASN A N 1
ATOM 746 C CA . ASN A 1 96 ? 25.914 10.279 -1.775 1.00 60.91 96 ASN A CA 1
ATOM 747 C C . ASN A 1 96 ? 24.767 11.090 -1.150 1.00 60.91 96 ASN A C 1
ATOM 749 O O . ASN A 1 96 ? 24.922 12.296 -0.962 1.00 60.91 96 ASN A O 1
ATOM 753 N N . ASP A 1 97 ? 23.629 10.468 -0.824 1.00 62.78 97 ASP A N 1
ATOM 754 C CA . ASP A 1 97 ? 22.522 11.175 -0.185 1.00 62.78 97 ASP A CA 1
ATOM 755 C C . ASP A 1 97 ? 22.912 11.494 1.258 1.00 62.78 97 ASP A C 1
ATOM 757 O O . ASP A 1 97 ? 23.123 10.589 2.078 1.00 62.78 97 ASP A O 1
ATOM 761 N N . THR A 1 98 ? 23.027 12.794 1.528 1.00 56.38 98 THR A N 1
ATOM 762 C CA . THR A 1 98 ? 23.466 13.380 2.804 1.00 56.38 98 THR A CA 1
ATOM 763 C C . THR A 1 98 ? 22.321 14.033 3.588 1.00 56.38 98 THR A C 1
ATOM 765 O O . THR A 1 98 ? 22.535 14.510 4.700 1.00 56.38 98 THR A O 1
ATOM 768 N N . CYS A 1 99 ? 21.106 14.074 3.036 1.00 55.00 99 CYS A N 1
ATOM 769 C CA . CYS A 1 99 ? 19.956 14.742 3.646 1.00 55.00 99 CYS A CA 1
ATOM 770 C C . CYS A 1 99 ? 19.308 13.870 4.729 1.00 55.00 99 CYS A C 1
ATOM 772 O O . CYS A 1 99 ? 19.015 12.711 4.474 1.00 55.00 99 CYS A O 1
ATOM 774 N N . ALA A 1 100 ? 19.035 14.429 5.910 1.00 49.75 100 ALA A N 1
ATOM 775 C CA . ALA A 1 100 ? 18.363 13.712 6.994 1.00 49.75 100 ALA A CA 1
ATOM 776 C C . ALA A 1 100 ? 16.854 13.529 6.735 1.00 49.75 100 ALA A C 1
ATOM 778 O O . ALA A 1 100 ? 16.147 14.475 6.368 1.00 49.75 100 ALA A O 1
ATOM 779 N N . TRP A 1 101 ? 16.339 12.335 7.029 1.00 53.00 101 TRP A N 1
ATOM 780 C CA . TRP A 1 101 ? 14.897 12.062 7.121 1.00 53.00 101 TRP A CA 1
ATOM 781 C C . TRP A 1 101 ? 14.309 12.751 8.363 1.00 53.00 101 TRP A C 1
ATOM 783 O O . TRP A 1 101 ? 14.820 12.541 9.456 1.00 53.00 101 TRP A O 1
ATOM 793 N N . LEU A 1 102 ? 13.240 13.557 8.345 1.00 47.62 102 LEU A N 1
ATOM 794 C CA . LEU A 1 102 ? 12.193 13.849 7.348 1.00 47.62 102 LEU A CA 1
ATOM 795 C C . LEU A 1 102 ? 12.292 15.281 6.760 1.00 47.62 102 LEU A C 1
ATOM 797 O O . LEU A 1 102 ? 11.272 15.898 6.436 1.00 47.62 102 LEU A O 1
ATOM 801 N N . HIS A 1 103 ? 13.482 15.881 6.664 1.00 40.56 103 HIS A N 1
ATOM 802 C CA . HIS A 1 103 ? 13.579 17.296 6.293 1.00 40.56 103 HIS A CA 1
ATOM 803 C C . HIS A 1 103 ? 13.416 17.535 4.782 1.00 40.56 103 HIS A C 1
ATOM 805 O O . HIS A 1 103 ? 14.126 16.975 3.953 1.00 40.56 103 HIS A O 1
ATOM 811 N N . ARG A 1 104 ? 12.471 18.428 4.438 1.00 38.75 104 ARG A N 1
ATOM 812 C CA . ARG A 1 104 ? 12.070 18.857 3.080 1.00 38.75 104 ARG A CA 1
ATOM 813 C C . ARG A 1 104 ? 13.149 19.641 2.307 1.00 38.75 104 ARG A C 1
ATOM 815 O O . ARG A 1 104 ? 12.856 20.713 1.774 1.00 38.75 104 ARG A O 1
ATOM 822 N N . THR A 1 105 ? 14.392 19.178 2.226 1.00 36.50 105 THR A N 1
ATOM 823 C CA . THR A 1 105 ? 15.435 19.923 1.500 1.00 36.50 105 THR A CA 1
ATOM 824 C C . THR A 1 105 ? 16.235 19.073 0.523 1.00 36.50 105 THR A C 1
ATOM 826 O O . THR A 1 105 ? 17.042 18.248 0.921 1.00 36.50 105 THR A O 1
ATOM 829 N N . LYS A 1 106 ? 16.001 19.387 -0.759 1.00 36.06 106 LYS A N 1
ATOM 830 C CA . LYS A 1 106 ? 16.934 19.557 -1.885 1.00 36.06 106 LYS A CA 1
ATOM 831 C C . LYS A 1 106 ? 18.224 18.718 -1.843 1.00 36.06 106 LYS A C 1
ATOM 833 O O . LYS A 1 106 ? 19.203 19.158 -1.245 1.00 36.06 106 LYS A O 1
ATOM 838 N N . SER A 1 107 ? 18.249 17.676 -2.681 1.00 37.03 107 SER A N 1
ATOM 839 C CA . SER A 1 107 ? 19.416 17.039 -3.339 1.00 37.03 107 SER A CA 1
ATOM 840 C C . SER A 1 107 ? 19.730 15.615 -2.861 1.00 37.03 107 SER A C 1
ATOM 842 O O . SER A 1 107 ? 20.428 15.414 -1.875 1.00 37.03 107 SER A O 1
ATOM 844 N N . CYS A 1 108 ? 19.266 14.624 -3.623 1.00 36.72 108 CYS A N 1
ATOM 845 C CA . CYS A 1 108 ? 19.697 13.223 -3.550 1.00 36.72 108 CYS A CA 1
ATOM 846 C C . CYS A 1 108 ? 20.163 12.797 -4.958 1.00 36.72 108 CYS A C 1
ATOM 848 O O . CYS A 1 108 ? 19.485 13.115 -5.933 1.00 36.72 108 CYS A O 1
ATOM 850 N N . VAL A 1 109 ? 21.337 12.168 -5.101 1.00 39.59 109 VAL A N 1
ATOM 851 C CA . VAL A 1 109 ? 21.985 11.880 -6.405 1.00 39.59 109 VAL A CA 1
ATOM 852 C C . VAL A 1 109 ? 22.409 10.406 -6.478 1.00 39.59 109 VAL A C 1
ATOM 854 O O . VAL A 1 109 ? 23.144 9.933 -5.610 1.00 39.59 109 VAL A O 1
ATOM 857 N N . GLY A 1 110 ? 22.036 9.687 -7.549 1.00 36.72 110 GLY A N 1
ATOM 858 C CA . GLY A 1 110 ? 22.466 8.296 -7.784 1.00 36.72 110 GLY A CA 1
ATOM 859 C C . GLY A 1 110 ? 22.329 7.799 -9.235 1.00 36.72 110 GLY A C 1
ATOM 860 O O . GLY A 1 110 ? 21.535 8.335 -10.000 1.00 36.72 110 GLY A O 1
ATOM 861 N N . GLY A 1 111 ? 23.118 6.774 -9.604 1.00 35.19 111 GLY A N 1
ATOM 862 C CA . GLY A 1 111 ? 23.122 6.075 -10.908 1.00 35.19 111 GLY A CA 1
ATOM 863 C C . GLY A 1 111 ? 23.352 4.551 -10.769 1.00 35.19 111 GLY A C 1
ATOM 864 O O . GLY A 1 111 ? 23.775 4.108 -9.702 1.00 35.19 111 GLY A O 1
ATOM 865 N N . LEU A 1 112 ? 23.046 3.776 -11.831 1.00 35.34 112 LEU A N 1
ATOM 866 C CA . LEU A 1 112 ? 22.689 2.330 -11.823 1.00 35.34 112 LEU A CA 1
ATOM 867 C C . LEU A 1 112 ? 23.855 1.329 -12.035 1.00 35.34 112 LEU A C 1
ATOM 869 O O . LEU A 1 112 ? 24.746 1.620 -12.839 1.00 35.34 112 LEU A O 1
ATOM 873 N N . PRO A 1 113 ? 23.871 0.152 -11.351 1.00 39.00 113 PRO A N 1
ATOM 874 C CA . PRO A 1 113 ? 23.355 -1.130 -11.906 1.00 39.00 113 PRO A CA 1
ATOM 875 C C . PRO A 1 113 ? 22.666 -2.080 -10.872 1.00 39.00 113 PRO A C 1
ATOM 877 O O . PRO A 1 113 ? 22.719 -1.833 -9.670 1.00 39.00 113 PRO A O 1
ATOM 880 N N . THR A 1 114 ? 21.972 -3.148 -11.312 1.00 43.75 114 THR A N 1
ATOM 881 C CA . THR A 1 114 ? 21.046 -3.988 -10.497 1.00 43.75 114 THR A CA 1
ATOM 882 C C . THR A 1 114 ? 21.578 -5.382 -10.095 1.00 43.75 114 THR A C 1
ATOM 884 O O . THR A 1 114 ? 22.237 -6.042 -10.900 1.00 43.75 114 THR A O 1
ATOM 887 N N . ARG A 1 115 ? 21.221 -5.861 -8.878 1.00 36.97 115 ARG A N 1
ATOM 888 C CA . ARG A 1 115 ? 20.975 -7.283 -8.490 1.00 36.97 115 ARG A CA 1
ATOM 889 C C . ARG A 1 115 ? 20.351 -7.388 -7.070 1.00 36.97 115 ARG A C 1
ATOM 891 O O . ARG A 1 115 ? 20.948 -6.903 -6.130 1.00 36.97 115 ARG A O 1
ATOM 898 N N . ASN A 1 116 ? 19.248 -8.146 -6.918 1.00 46.44 116 ASN A N 1
ATOM 899 C CA . ASN A 1 116 ? 18.620 -8.650 -5.661 1.00 46.44 116 ASN A CA 1
ATOM 900 C C . ASN A 1 116 ? 17.857 -7.660 -4.740 1.00 46.44 116 ASN A C 1
ATOM 902 O O . ASN A 1 116 ? 18.342 -7.278 -3.681 1.00 46.44 116 ASN A O 1
ATOM 906 N N . LEU A 1 117 ? 16.595 -7.344 -5.071 1.00 52.69 117 LEU A N 1
ATOM 907 C CA . LEU A 1 117 ? 15.901 -6.157 -4.533 1.00 52.69 117 LEU A CA 1
ATOM 908 C C . LEU A 1 117 ? 14.537 -6.362 -3.840 1.00 52.69 117 LEU A C 1
ATOM 910 O O . LEU A 1 117 ? 14.200 -5.624 -2.918 1.00 52.69 117 LEU A O 1
ATOM 914 N N . VAL A 1 118 ? 13.733 -7.346 -4.253 1.00 55.34 118 VAL A N 1
ATOM 915 C CA . VAL A 1 118 ? 12.296 -7.365 -3.895 1.00 55.34 118 VAL A CA 1
ATOM 916 C C . VAL A 1 118 ? 12.026 -7.914 -2.485 1.00 55.34 118 VAL A C 1
ATOM 918 O O . VAL A 1 118 ? 11.083 -7.491 -1.814 1.00 55.34 118 VAL A O 1
ATOM 921 N N . SER A 1 119 ? 12.871 -8.828 -1.991 1.00 53.12 119 SER A N 1
ATOM 922 C CA . SER A 1 119 ? 12.625 -9.517 -0.715 1.00 53.12 119 SER A CA 1
ATOM 923 C C . SER A 1 119 ? 12.619 -8.579 0.505 1.00 53.12 119 SER A C 1
ATOM 925 O O . SER A 1 119 ? 11.691 -8.698 1.303 1.00 53.12 119 SER A O 1
ATOM 927 N N . PRO A 1 120 ? 13.574 -7.641 0.683 1.00 54.50 120 PRO A N 1
ATOM 928 C CA . PRO A 1 120 ? 13.605 -6.785 1.875 1.00 54.50 120 PRO A CA 1
ATOM 929 C C . PRO A 1 120 ? 12.466 -5.758 1.928 1.00 54.50 120 PRO A C 1
ATOM 931 O O . PRO A 1 120 ? 11.934 -5.485 3.000 1.00 54.50 120 PRO A O 1
ATOM 934 N N . ILE A 1 121 ? 12.031 -5.234 0.778 1.00 56.56 121 ILE A N 1
ATOM 935 C CA . ILE A 1 121 ? 10.905 -4.287 0.693 1.00 56.56 121 ILE A CA 1
ATOM 936 C C . ILE A 1 121 ? 9.593 -4.969 1.117 1.00 56.56 121 ILE A C 1
ATOM 938 O O . ILE A 1 121 ? 8.771 -4.388 1.828 1.00 56.56 121 ILE A O 1
ATOM 942 N N . CYS A 1 122 ? 9.436 -6.256 0.794 1.00 56.47 122 CYS A N 1
ATOM 943 C CA . CYS A 1 122 ? 8.302 -7.045 1.264 1.00 56.47 122 CYS A CA 1
ATOM 944 C C . CYS A 1 122 ? 8.321 -7.295 2.787 1.00 56.47 122 CYS A C 1
ATOM 946 O O . CYS A 1 122 ? 7.258 -7.547 3.365 1.00 56.47 122 CYS A O 1
ATOM 948 N N . LEU A 1 123 ? 9.480 -7.218 3.455 1.00 56.22 123 LEU A N 1
ATOM 949 C CA . LEU A 1 123 ? 9.577 -7.386 4.913 1.00 56.22 123 LEU A CA 1
ATOM 950 C C . LEU A 1 123 ? 9.023 -6.176 5.677 1.00 56.22 123 LEU A C 1
ATOM 952 O O . LEU A 1 123 ? 8.490 -6.345 6.767 1.00 56.22 123 LEU A O 1
ATOM 956 N N . ILE A 1 124 ? 9.053 -4.980 5.083 1.00 60.09 124 ILE A N 1
ATOM 957 C CA . ILE A 1 124 ? 8.480 -3.757 5.675 1.00 60.09 124 ILE A CA 1
ATOM 958 C C . ILE A 1 124 ? 7.026 -3.495 5.250 1.00 60.09 124 ILE A C 1
ATOM 960 O O . ILE A 1 124 ? 6.556 -2.369 5.342 1.00 60.09 124 ILE A O 1
ATOM 964 N N . TRP A 1 125 ? 6.295 -4.534 4.823 1.00 72.06 125 TRP A N 1
ATOM 965 C CA . TRP A 1 125 ? 4.863 -4.502 4.447 1.00 72.06 125 TRP A CA 1
ATOM 966 C C . TRP A 1 125 ? 4.486 -3.737 3.194 1.00 72.06 125 TRP A C 1
ATOM 968 O O . TRP A 1 125 ? 3.299 -3.605 2.894 1.00 72.06 125 TRP A O 1
ATOM 978 N N . GLN A 1 126 ? 5.472 -3.354 2.400 1.00 79.75 126 GLN A N 1
ATOM 979 C CA . GLN A 1 126 ? 5.207 -2.947 1.041 1.00 79.75 126 GLN A CA 1
ATOM 980 C C . GLN A 1 126 ? 4.682 -4.133 0.225 1.00 79.75 126 GLN A C 1
ATOM 982 O O . GLN A 1 126 ? 5.161 -5.270 0.364 1.00 79.75 126 GLN A O 1
ATOM 987 N N . ARG A 1 127 ? 3.655 -3.890 -0.589 1.00 85.25 127 ARG A N 1
ATOM 988 C CA . ARG A 1 127 ? 3.022 -4.924 -1.427 1.00 85.25 127 ARG A CA 1
ATOM 989 C C . ARG A 1 127 ? 2.895 -4.505 -2.891 1.00 85.25 127 ARG A C 1
ATOM 991 O O . ARG A 1 127 ? 2.733 -5.390 -3.721 1.00 85.25 127 ARG A O 1
ATOM 998 N N . GLY A 1 128 ? 3.020 -3.211 -3.191 1.00 87.94 128 GLY A N 1
ATOM 999 C CA . GLY A 1 128 ? 3.311 -2.709 -4.532 1.00 87.94 128 GLY A CA 1
ATOM 1000 C C . GLY A 1 128 ? 4.807 -2.438 -4.688 1.00 87.94 128 GLY A C 1
ATOM 1001 O O . GLY A 1 128 ? 5.437 -1.880 -3.785 1.00 87.94 128 GLY A O 1
ATOM 1002 N N . VAL A 1 129 ? 5.384 -2.870 -5.805 1.00 87.44 129 VAL A N 1
ATOM 1003 C CA . VAL A 1 129 ? 6.759 -2.538 -6.185 1.00 87.44 129 VAL A CA 1
ATOM 1004 C C . VAL A 1 129 ? 6.790 -2.175 -7.661 1.00 87.44 129 VAL A C 1
ATOM 1006 O O . VAL A 1 129 ? 6.299 -2.928 -8.500 1.00 87.44 129 VAL A O 1
ATOM 1009 N N . GLU A 1 130 ? 7.393 -1.035 -7.976 1.00 86.19 130 GLU A N 1
ATOM 1010 C CA . GLU A 1 130 ? 7.623 -0.611 -9.352 1.00 86.19 130 GLU A CA 1
ATOM 1011 C C . GLU A 1 130 ? 9.015 -1.029 -9.829 1.00 86.19 130 GLU A C 1
ATOM 1013 O O . GLU A 1 130 ? 10.019 -0.877 -9.122 1.00 86.19 130 GLU A O 1
ATOM 1018 N N . MET A 1 131 ? 9.074 -1.550 -11.052 1.00 79.50 131 MET A N 1
ATOM 1019 C CA . MET A 1 131 ? 10.309 -1.938 -11.723 1.00 79.50 131 MET A CA 1
ATOM 1020 C C . MET A 1 131 ? 10.347 -1.297 -13.106 1.00 79.50 131 MET A C 1
ATOM 1022 O O . MET A 1 131 ? 9.535 -1.644 -13.962 1.00 79.50 131 MET A O 1
ATOM 1026 N N . ASP A 1 132 ? 11.308 -0.400 -13.335 1.00 74.88 132 ASP A N 1
ATOM 1027 C CA . ASP A 1 132 ? 11.517 0.158 -14.667 1.00 74.88 132 ASP A CA 1
ATOM 1028 C C . ASP A 1 132 ? 12.398 -0.777 -15.483 1.00 74.88 132 ASP A C 1
ATOM 1030 O O . ASP A 1 132 ? 13.597 -0.935 -15.221 1.00 74.88 132 ASP A O 1
ATOM 1034 N N . ASN A 1 133 ? 11.820 -1.340 -16.533 1.00 69.62 133 ASN A N 1
ATOM 1035 C CA . ASN A 1 133 ? 12.594 -2.072 -17.517 1.00 69.62 133 ASN A CA 1
ATOM 1036 C C . ASN A 1 133 ? 13.241 -1.071 -18.478 1.00 69.62 133 ASN A C 1
ATOM 1038 O O . ASN A 1 133 ? 12.573 -0.322 -19.196 1.00 69.62 133 ASN A O 1
ATOM 1042 N N . TRP A 1 134 ? 14.571 -1.032 -18.461 1.00 61.66 134 TRP A N 1
ATOM 1043 C CA . TRP A 1 134 ? 15.370 -0.233 -19.383 1.00 61.66 134 TRP A CA 1
ATOM 1044 C C . TRP A 1 134 ? 16.044 -1.127 -20.414 1.00 61.66 134 TRP A C 1
ATOM 1046 O O . TRP A 1 134 ? 16.473 -2.239 -20.110 1.00 61.66 134 TRP A O 1
ATOM 1056 N N . PHE A 1 135 ? 16.180 -0.592 -21.626 1.00 55.41 135 PHE A N 1
ATOM 1057 C CA . PHE A 1 135 ? 16.823 -1.266 -22.745 1.00 55.41 135 PHE A CA 1
ATOM 1058 C C . PHE A 1 135 ? 18.252 -1.683 -22.381 1.00 55.41 135 PHE A C 1
ATOM 1060 O O . PHE A 1 135 ? 19.124 -0.839 -22.164 1.00 55.41 135 PHE A O 1
ATOM 1067 N N . CYS A 1 136 ? 18.497 -2.988 -22.330 1.00 47.66 136 CYS A N 1
ATOM 1068 C CA . CYS A 1 136 ? 19.821 -3.557 -22.132 1.00 47.66 136 CYS A CA 1
ATOM 1069 C C . CYS A 1 136 ? 19.868 -4.928 -22.802 1.00 47.66 136 CYS A C 1
ATOM 1071 O O . CYS A 1 136 ? 19.203 -5.843 -22.332 1.00 47.66 136 CYS A O 1
ATOM 1073 N N . ARG A 1 137 ? 20.689 -5.074 -23.855 1.00 46.19 137 ARG A N 1
ATOM 1074 C CA . ARG A 1 137 ? 20.954 -6.358 -24.538 1.00 46.19 137 ARG A CA 1
ATOM 1075 C C . ARG A 1 137 ? 19.660 -7.131 -24.845 1.00 46.19 137 ARG A C 1
ATOM 1077 O O . ARG A 1 137 ? 19.433 -8.189 -24.272 1.00 46.19 137 ARG A O 1
ATOM 1084 N N . ASP A 1 138 ? 18.833 -6.546 -25.707 1.00 51.09 138 ASP A N 1
ATOM 1085 C CA . ASP A 1 138 ? 17.580 -7.116 -26.229 1.00 51.09 138 ASP A CA 1
ATOM 1086 C C . ASP A 1 138 ? 16.378 -7.116 -25.256 1.00 51.09 138 ASP A C 1
ATOM 1088 O O . ASP A 1 138 ? 15.279 -7.464 -25.658 1.00 51.09 138 ASP A O 1
ATOM 1092 N N . ALA A 1 139 ? 16.522 -6.643 -24.009 1.00 52.00 139 ALA A N 1
ATOM 1093 C CA . ALA A 1 139 ? 15.385 -6.473 -23.093 1.00 52.00 139 ALA A CA 1
ATOM 1094 C C . ALA A 1 139 ? 14.436 -5.325 -23.507 1.00 52.00 139 ALA A C 1
ATOM 1096 O O . ALA A 1 139 ? 14.881 -4.211 -23.815 1.00 52.00 139 ALA A O 1
ATOM 1097 N N . GLU A 1 140 ? 13.126 -5.579 -23.447 1.00 55.56 140 GLU A N 1
ATOM 1098 C CA . GLU A 1 140 ? 12.095 -4.657 -23.927 1.00 55.56 140 GLU A CA 1
ATOM 1099 C C . GLU A 1 140 ? 11.668 -3.614 -22.884 1.00 55.56 140 GLU A C 1
ATOM 1101 O O . GLU A 1 140 ? 11.225 -3.922 -21.780 1.00 55.56 140 GLU A O 1
ATOM 1106 N N . LYS A 1 141 ? 11.768 -2.336 -23.271 1.00 60.53 141 LYS A N 1
ATOM 1107 C CA . LYS A 1 141 ? 11.116 -1.197 -22.592 1.00 60.53 141 LYS A CA 1
ATOM 1108 C C . LYS A 1 141 ? 9.769 -0.833 -23.243 1.00 60.53 141 LYS A C 1
ATOM 1110 O O . LYS A 1 141 ? 8.938 -0.159 -22.640 1.00 60.53 141 LYS A O 1
ATOM 1115 N N . GLN A 1 142 ? 9.608 -1.212 -24.505 1.00 67.00 142 GLN A N 1
ATOM 1116 C CA . GLN A 1 142 ? 8.439 -1.015 -25.360 1.00 67.00 142 GLN A CA 1
ATOM 1117 C C . GLN A 1 142 ? 8.236 -2.316 -26.137 1.00 67.00 142 GLN A C 1
ATOM 1119 O O . GLN A 1 142 ? 9.214 -3.042 -26.307 1.00 67.00 142 GLN A O 1
ATOM 1124 N N . ASP A 1 143 ? 7.025 -2.580 -26.623 1.00 69.25 143 ASP A N 1
ATOM 1125 C CA . ASP A 1 143 ? 6.763 -3.740 -27.483 1.00 69.25 143 ASP A CA 1
ATOM 1126 C C . ASP A 1 143 ? 7.543 -3.605 -28.804 1.00 69.25 143 ASP A C 1
ATOM 1128 O O . ASP A 1 143 ? 7.234 -2.767 -29.657 1.00 69.25 143 ASP A O 1
ATOM 1132 N N . GLN A 1 144 ? 8.613 -4.389 -28.928 1.00 71.06 144 GLN A N 1
ATOM 1133 C CA . GLN A 1 144 ? 9.464 -4.514 -30.113 1.00 71.06 144 GLN A CA 1
ATOM 1134 C C . GLN A 1 144 ? 9.305 -5.912 -30.742 1.00 71.06 144 GLN A C 1
ATOM 1136 O O . GLN A 1 144 ? 10.056 -6.266 -31.654 1.00 71.06 144 GLN A O 1
ATOM 1141 N N . GLY A 1 145 ? 8.291 -6.678 -30.316 1.00 77.12 145 GLY A N 1
ATOM 1142 C CA . GLY A 1 145 ? 8.016 -8.037 -30.775 1.00 77.12 145 GLY A CA 1
ATOM 1143 C C . GLY A 1 145 ? 8.826 -9.141 -30.084 1.00 77.12 145 GLY A C 1
ATOM 1144 O O . GLY A 1 145 ? 8.829 -10.267 -30.582 1.00 77.12 145 GLY A O 1
ATOM 1145 N N . HIS A 1 146 ? 9.498 -8.852 -28.969 1.00 80.56 146 HIS A N 1
ATOM 1146 C CA . HIS A 1 146 ? 10.232 -9.799 -28.120 1.00 80.56 146 HIS A CA 1
ATOM 1147 C C . HIS A 1 146 ? 9.464 -10.122 -26.827 1.00 80.56 146 HIS A C 1
ATOM 1149 O O . HIS A 1 146 ? 10.014 -10.115 -25.721 1.00 80.56 146 HIS A O 1
ATOM 1155 N N . ASP A 1 147 ? 8.174 -10.436 -26.971 1.00 86.06 147 ASP A N 1
ATOM 1156 C CA . ASP A 1 147 ? 7.283 -10.813 -25.868 1.00 86.06 147 ASP A CA 1
ATOM 1157 C C . ASP A 1 147 ? 7.815 -11.986 -25.031 1.00 86.06 147 ASP A C 1
ATOM 1159 O O . ASP A 1 147 ? 7.510 -12.095 -23.842 1.00 86.06 147 ASP A O 1
ATOM 1163 N N . ASP A 1 148 ? 8.600 -12.876 -25.637 1.00 85.81 148 ASP A N 1
ATOM 1164 C CA . ASP A 1 148 ? 9.267 -13.996 -24.976 1.00 85.81 148 ASP A CA 1
ATOM 1165 C C . ASP A 1 148 ? 10.277 -13.517 -23.926 1.00 85.81 148 ASP A C 1
ATOM 1167 O O . ASP A 1 148 ? 10.267 -14.009 -22.799 1.00 85.81 148 ASP A O 1
ATOM 1171 N N . LEU A 1 149 ? 11.064 -12.477 -24.216 1.00 80.25 149 LEU A N 1
ATOM 1172 C CA . LEU A 1 149 ? 12.045 -11.928 -23.269 1.00 80.25 149 LEU A CA 1
ATOM 1173 C C . LEU A 1 149 ? 11.400 -11.309 -22.020 1.00 80.25 149 LEU A C 1
ATOM 1175 O O . LEU A 1 149 ? 12.049 -11.216 -20.975 1.00 80.25 149 LEU A O 1
ATOM 1179 N N . MET A 1 150 ? 10.125 -10.924 -22.108 1.00 81.19 150 MET A N 1
ATOM 1180 C CA . MET A 1 150 ? 9.336 -10.430 -20.979 1.00 81.19 150 MET A CA 1
ATOM 1181 C C . MET A 1 150 ? 8.551 -11.539 -20.271 1.00 81.19 150 MET A C 1
ATOM 1183 O O . MET A 1 150 ? 8.521 -11.588 -19.038 1.00 81.19 150 MET A O 1
ATOM 1187 N N . ASN A 1 151 ? 7.926 -12.446 -21.023 1.00 87.44 151 ASN A N 1
ATOM 1188 C CA . ASN A 1 151 ? 7.068 -13.490 -20.466 1.00 87.44 151 ASN A CA 1
ATOM 1189 C C . ASN A 1 151 ? 7.848 -14.697 -19.922 1.00 87.44 151 ASN A C 1
ATOM 1191 O O . ASN A 1 151 ? 7.394 -15.311 -18.951 1.00 87.44 151 ASN A O 1
ATOM 1195 N N . ASP A 1 152 ? 9.011 -15.039 -20.480 1.00 88.12 152 ASP A N 1
ATOM 1196 C CA . ASP A 1 152 ? 9.798 -16.200 -20.046 1.00 88.12 152 ASP A CA 1
ATOM 1197 C C . ASP A 1 152 ? 10.289 -16.058 -18.596 1.00 88.12 152 ASP A C 1
ATOM 1199 O O . ASP A 1 152 ? 10.042 -16.975 -17.805 1.00 88.12 152 ASP A O 1
ATOM 1203 N N . PRO A 1 153 ? 10.868 -14.918 -18.157 1.00 84.75 153 PRO A N 1
ATOM 1204 C CA . PRO A 1 153 ? 11.230 -14.740 -16.751 1.00 84.75 153 PRO A CA 1
ATOM 1205 C C . PRO A 1 153 ? 10.016 -14.792 -15.815 1.00 84.75 153 PRO A C 1
ATOM 1207 O O . PRO A 1 153 ? 10.087 -15.364 -14.726 1.00 84.75 153 PRO A O 1
ATOM 1210 N N . ILE A 1 154 ? 8.872 -14.231 -16.222 1.00 86.44 154 ILE A N 1
ATOM 1211 C CA . ILE A 1 154 ? 7.640 -14.305 -15.422 1.00 86.44 154 ILE A CA 1
ATOM 1212 C C . ILE A 1 154 ? 7.197 -15.765 -15.284 1.00 86.44 154 ILE A C 1
ATOM 1214 O O . ILE A 1 154 ? 6.844 -16.201 -14.186 1.00 86.44 154 ILE A O 1
ATOM 1218 N N . THR A 1 155 ? 7.270 -16.537 -16.366 1.00 91.06 155 THR A N 1
ATOM 1219 C CA . THR A 1 155 ? 6.968 -17.972 -16.379 1.00 91.06 155 THR A CA 1
ATOM 1220 C C . THR A 1 155 ? 7.900 -18.751 -15.453 1.00 91.06 155 THR A C 1
ATOM 1222 O O . THR A 1 155 ? 7.422 -19.540 -14.636 1.00 91.06 155 THR A O 1
ATOM 1225 N N . GLU A 1 156 ? 9.210 -18.511 -15.546 1.00 89.00 156 GLU A N 1
ATOM 1226 C CA . GLU A 1 15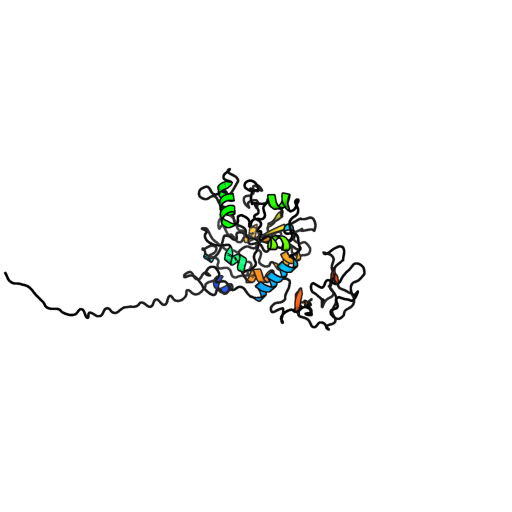6 ? 10.245 -19.200 -14.769 1.00 89.00 156 GLU A CA 1
ATOM 1227 C C . GLU A 1 156 ? 10.111 -18.929 -13.264 1.00 89.00 156 GLU A C 1
ATOM 1229 O O . GLU A 1 156 ? 10.133 -19.861 -12.456 1.00 89.00 156 GLU A O 1
ATOM 1234 N N . TYR A 1 157 ? 9.949 -17.660 -12.872 1.00 86.56 157 TYR A N 1
ATOM 1235 C CA . TYR A 1 157 ? 10.020 -17.258 -11.464 1.00 86.56 157 TYR A CA 1
ATOM 1236 C C . TYR A 1 157 ? 8.660 -17.198 -10.759 1.00 86.56 157 TYR A C 1
ATOM 1238 O O . TYR A 1 157 ? 8.578 -17.474 -9.555 1.00 86.56 157 TYR A O 1
ATOM 1246 N N . LEU A 1 158 ? 7.587 -16.839 -11.471 1.00 88.75 158 LEU A N 1
ATOM 1247 C CA . LEU A 1 158 ? 6.246 -16.688 -10.896 1.00 88.75 158 LEU A CA 1
ATOM 1248 C C . LEU A 1 158 ? 5.280 -17.765 -11.400 1.00 88.75 158 LEU A C 1
ATOM 1250 O O . LEU A 1 158 ? 4.545 -18.340 -10.593 1.00 88.75 158 LEU A O 1
ATOM 1254 N N . GLY A 1 159 ? 5.291 -18.064 -12.699 1.00 91.56 159 GLY A N 1
ATOM 1255 C CA . GLY A 1 159 ? 4.488 -19.113 -13.323 1.00 91.56 159 GLY A CA 1
ATOM 1256 C C . GLY A 1 159 ? 3.018 -19.066 -12.897 1.00 91.56 159 GLY A C 1
ATOM 1257 O O . GLY A 1 159 ? 2.334 -18.049 -13.021 1.00 91.56 159 GLY A O 1
ATOM 1258 N N . SER A 1 160 ? 2.521 -20.164 -12.322 1.00 94.12 160 SER A N 1
ATOM 1259 C CA . SER A 1 160 ? 1.125 -20.276 -11.874 1.00 94.12 160 SER A CA 1
ATOM 1260 C C . SER A 1 160 ? 0.753 -19.349 -10.710 1.00 94.12 160 SER A C 1
ATOM 1262 O O . SER A 1 160 ? -0.431 -19.241 -10.390 1.00 94.12 160 SER A O 1
ATOM 1264 N N . LYS A 1 161 ? 1.724 -18.682 -10.073 1.00 94.62 161 LYS A N 1
ATOM 1265 C CA . LYS A 1 161 ? 1.491 -17.694 -9.011 1.00 94.62 161 LYS A CA 1
ATOM 1266 C C . LYS A 1 161 ? 1.086 -16.327 -9.557 1.00 94.62 161 LYS A C 1
ATOM 1268 O O . LYS A 1 161 ? 0.884 -15.424 -8.755 1.00 94.62 161 LYS A O 1
ATOM 1273 N N . VAL A 1 162 ? 0.975 -16.138 -10.871 1.00 96.25 162 VAL A N 1
ATOM 1274 C CA . VAL A 1 162 ? 0.433 -14.902 -11.452 1.00 96.25 162 VAL A CA 1
ATOM 1275 C C . VAL A 1 162 ? -1.078 -15.031 -11.636 1.00 96.25 162 VAL A C 1
ATOM 1277 O O . VAL A 1 162 ? -1.572 -16.052 -12.120 1.00 96.25 162 VAL A O 1
ATOM 1280 N N . PHE A 1 163 ? -1.819 -14.015 -11.203 1.00 97.06 163 PHE A N 1
ATOM 1281 C CA . PHE A 1 163 ? -3.204 -13.784 -11.589 1.00 97.06 163 PHE A CA 1
ATOM 1282 C C . PHE A 1 163 ? -3.194 -13.108 -12.952 1.00 97.06 163 PHE A C 1
ATOM 1284 O O . PHE A 1 163 ? -2.797 -11.952 -13.067 1.00 97.06 163 PHE A O 1
ATOM 1291 N N . THR A 1 164 ? -3.583 -13.844 -13.981 1.00 97.25 164 THR A N 1
ATOM 1292 C CA . THR A 1 164 ? -3.451 -13.425 -15.381 1.00 97.25 164 THR A CA 1
ATOM 1293 C C . THR A 1 164 ? -4.694 -12.674 -15.880 1.00 97.25 164 THR A C 1
ATOM 1295 O O . THR A 1 164 ? -5.773 -12.807 -15.290 1.00 97.25 164 THR A O 1
ATOM 1298 N N . PRO A 1 165 ? -4.608 -11.931 -16.998 1.00 97.12 165 PRO A N 1
ATOM 1299 C CA . PRO A 1 165 ? -5.791 -11.391 -17.678 1.00 97.12 165 PRO A CA 1
ATOM 1300 C C . PRO A 1 165 ? -6.817 -12.475 -18.042 1.00 97.12 165 PRO A C 1
ATOM 1302 O O . PRO A 1 165 ? -8.029 -12.259 -17.975 1.00 97.12 165 PRO A O 1
ATOM 1305 N N . ARG A 1 166 ? -6.340 -13.683 -18.366 1.00 96.62 166 ARG A N 1
ATOM 1306 C CA . ARG A 1 166 ? -7.194 -14.848 -18.602 1.00 96.62 166 ARG A CA 1
ATOM 1307 C C . ARG A 1 166 ? -7.955 -15.274 -17.347 1.00 96.62 166 ARG A C 1
ATOM 1309 O O . ARG A 1 166 ? -9.156 -15.513 -17.441 1.00 96.62 166 ARG A O 1
ATOM 1316 N N . ASP A 1 167 ? -7.298 -15.328 -16.186 1.00 96.75 167 ASP A N 1
ATOM 1317 C CA . ASP A 1 167 ? -7.960 -15.640 -14.911 1.00 96.75 167 ASP A CA 1
ATOM 1318 C C . ASP A 1 167 ? -9.095 -14.644 -14.635 1.00 96.75 167 ASP A C 1
ATOM 1320 O O . ASP A 1 167 ? -10.220 -15.049 -14.332 1.00 96.75 167 ASP A O 1
ATOM 1324 N N . LEU A 1 168 ? -8.823 -13.345 -14.803 1.00 96.62 168 LEU A N 1
ATOM 1325 C CA . LEU A 1 168 ? -9.815 -12.285 -14.615 1.00 96.62 168 LEU A CA 1
ATOM 1326 C C . LEU A 1 168 ? -11.053 -12.500 -15.498 1.00 96.62 168 LEU A C 1
ATOM 1328 O O . LEU A 1 168 ? -12.180 -12.456 -15.006 1.00 96.62 168 LEU A O 1
ATOM 1332 N N . ASN A 1 169 ? -10.858 -12.788 -16.783 1.00 96.62 169 ASN A N 1
ATOM 1333 C CA . ASN A 1 169 ? -11.957 -12.920 -17.740 1.00 96.62 169 ASN A CA 1
ATOM 1334 C C . ASN A 1 169 ? -12.699 -14.261 -17.634 1.00 96.62 169 ASN A C 1
ATOM 1336 O O . ASN A 1 169 ? -13.931 -14.299 -17.575 1.00 96.62 169 ASN A O 1
ATOM 1340 N N . GLU A 1 170 ? -11.975 -15.378 -17.611 1.00 95.75 170 GLU A N 1
ATOM 1341 C CA . GLU A 1 170 ? -12.572 -16.713 -17.691 1.00 95.75 170 GLU A CA 1
ATOM 1342 C C . GLU A 1 170 ? -13.083 -17.197 -16.332 1.00 95.75 170 GLU A C 1
ATOM 1344 O O . GLU A 1 170 ? -14.207 -17.711 -16.251 1.00 95.75 170 GLU A O 1
ATOM 1349 N N . THR A 1 171 ? -12.297 -16.997 -15.272 1.00 94.25 171 THR A N 1
ATOM 1350 C CA . THR A 1 171 ? -12.608 -17.479 -13.918 1.00 94.25 171 THR A CA 1
ATOM 1351 C C . THR A 1 171 ? -13.481 -16.479 -13.172 1.00 94.25 171 THR A C 1
ATOM 1353 O O . THR A 1 171 ? -14.515 -16.859 -12.624 1.00 94.25 171 THR A O 1
ATOM 1356 N N . TYR A 1 172 ? -13.113 -15.196 -13.206 1.00 94.00 172 TYR A N 1
ATOM 1357 C CA . TYR A 1 172 ? -13.769 -14.153 -12.410 1.00 94.00 172 TYR A CA 1
ATOM 1358 C C . TYR A 1 172 ? -14.738 -13.261 -13.195 1.00 94.00 172 TYR A C 1
ATOM 1360 O O . TYR A 1 172 ? -15.301 -12.315 -12.646 1.00 94.00 172 TYR A O 1
ATOM 1368 N N . LYS A 1 173 ? -14.994 -13.591 -14.468 1.00 95.25 173 LYS A N 1
ATOM 1369 C CA . LYS A 1 173 ? -16.002 -12.933 -15.320 1.00 95.25 173 LYS A CA 1
ATOM 1370 C C . LYS A 1 173 ? -15.818 -11.414 -15.425 1.00 95.25 173 LYS A C 1
ATOM 1372 O O . LYS A 1 173 ? -16.796 -10.680 -15.520 1.00 95.25 173 LYS A O 1
ATOM 1377 N N . GLY A 1 174 ? -14.567 -10.962 -15.418 1.00 94.12 174 GLY A N 1
ATOM 1378 C CA . GLY A 1 174 ? -14.193 -9.554 -15.541 1.00 94.12 174 GLY A CA 1
ATOM 1379 C C . GLY A 1 174 ? -14.194 -8.770 -14.227 1.00 94.12 174 GLY A C 1
ATOM 1380 O O . GLY A 1 174 ? -13.946 -7.569 -14.257 1.00 94.12 174 GLY A O 1
ATOM 1381 N N . TYR A 1 175 ? -14.445 -9.411 -13.083 1.00 94.19 175 TYR A N 1
ATOM 1382 C CA . TYR A 1 175 ? -14.410 -8.761 -11.771 1.00 94.19 175 TYR A CA 1
ATOM 1383 C C . TYR A 1 175 ? -13.142 -9.127 -11.008 1.00 94.19 175 TYR A C 1
ATOM 1385 O O . TYR A 1 175 ? -12.759 -10.293 -10.952 1.00 94.19 175 TYR A O 1
ATOM 1393 N N . TRP A 1 176 ? -12.499 -8.148 -10.376 1.00 95.12 176 TRP A N 1
ATOM 1394 C CA . TRP A 1 176 ? -11.342 -8.430 -9.534 1.00 95.12 176 TRP A CA 1
ATOM 1395 C C . TRP A 1 176 ? -11.747 -9.288 -8.323 1.00 95.12 176 TRP A C 1
ATOM 1397 O O . TRP A 1 176 ? -12.713 -8.956 -7.629 1.00 95.12 176 TRP A O 1
ATOM 1407 N N . PRO A 1 177 ? -11.030 -10.392 -8.037 1.00 96.25 177 PRO A N 1
ATOM 1408 C CA . PRO A 1 177 ? -11.254 -11.174 -6.827 1.00 96.25 177 PRO A CA 1
ATOM 1409 C C . PRO A 1 177 ? -10.932 -10.371 -5.567 1.00 96.25 177 PRO A C 1
ATOM 1411 O O . PRO A 1 177 ? -10.155 -9.416 -5.594 1.00 96.25 177 PRO A O 1
ATOM 1414 N N . THR A 1 178 ? -11.475 -10.810 -4.433 1.00 95.88 178 THR A N 1
ATOM 1415 C CA . THR A 1 178 ? -11.099 -10.250 -3.131 1.00 95.88 178 THR A CA 1
ATOM 1416 C C . THR A 1 178 ? -9.677 -10.647 -2.743 1.00 95.88 178 THR A C 1
ATOM 1418 O O . THR A 1 178 ? -9.165 -11.682 -3.191 1.00 95.88 178 THR A O 1
ATOM 1421 N N . LEU A 1 179 ? -9.036 -9.891 -1.845 1.00 93.19 179 LEU A N 1
ATOM 1422 C CA . LEU A 1 179 ? -7.721 -10.285 -1.320 1.00 93.19 179 LEU A CA 1
ATOM 1423 C C . LEU A 1 179 ? -7.740 -11.659 -0.641 1.00 93.19 179 LEU A C 1
ATOM 1425 O O . LEU A 1 179 ? -6.753 -12.391 -0.708 1.00 93.19 179 LEU A O 1
ATOM 1429 N N . ARG A 1 180 ? -8.852 -12.038 0.001 1.00 95.44 180 ARG A N 1
ATOM 1430 C CA . ARG A 1 180 ? -9.034 -13.359 0.613 1.00 95.44 180 ARG A CA 1
ATOM 1431 C C . ARG A 1 180 ? -8.876 -14.453 -0.427 1.00 95.44 180 ARG A C 1
ATOM 1433 O O . ARG A 1 180 ? -8.178 -15.436 -0.174 1.00 95.44 180 ARG A O 1
ATOM 1440 N N . GLN A 1 181 ? -9.522 -14.271 -1.574 1.00 95.88 181 GLN A N 1
ATOM 1441 C CA . GLN A 1 181 ? -9.484 -15.219 -2.672 1.00 95.88 181 GLN A CA 1
ATOM 1442 C C . GLN A 1 181 ? -8.098 -15.227 -3.334 1.00 95.88 181 GLN A C 1
ATOM 1444 O O . GLN A 1 181 ? -7.511 -16.293 -3.484 1.00 95.88 181 GLN A O 1
ATOM 1449 N N . MET A 1 182 ? -7.505 -14.054 -3.579 1.00 94.44 182 MET A N 1
ATOM 1450 C CA . MET A 1 182 ? -6.128 -13.933 -4.083 1.00 94.44 182 MET A CA 1
ATOM 1451 C C . MET A 1 182 ? -5.105 -14.640 -3.184 1.00 94.44 182 MET A C 1
ATOM 1453 O O . MET A 1 182 ? -4.233 -15.360 -3.671 1.00 94.44 182 MET A O 1
ATOM 1457 N N . ARG A 1 183 ? -5.235 -14.488 -1.859 1.00 93.25 183 ARG A N 1
ATOM 1458 C CA . ARG A 1 183 ? -4.387 -15.163 -0.867 1.00 93.25 183 ARG A CA 1
ATOM 1459 C C . ARG A 1 183 ? -4.599 -16.673 -0.873 1.00 93.25 183 ARG A C 1
ATOM 1461 O O . ARG A 1 183 ? -3.622 -17.411 -0.806 1.00 93.25 183 ARG A O 1
ATOM 1468 N N . LYS A 1 184 ? -5.854 -17.127 -0.933 1.00 94.94 184 LYS A N 1
ATOM 1469 C CA . LYS A 1 184 ? -6.203 -18.554 -1.005 1.00 94.94 184 LYS A CA 1
ATOM 1470 C C . LYS A 1 184 ? -5.600 -19.211 -2.248 1.00 94.94 184 LYS A C 1
ATOM 1472 O O . LYS A 1 184 ? -5.099 -20.327 -2.150 1.00 94.94 184 LYS A O 1
ATOM 1477 N N . ASP A 1 185 ? -5.606 -18.499 -3.368 1.00 91.88 185 ASP A N 1
ATOM 1478 C CA . ASP A 1 185 ? -5.096 -18.996 -4.647 1.00 91.88 185 ASP A CA 1
ATOM 1479 C C . ASP A 1 185 ? -3.580 -18.786 -4.810 1.00 91.88 185 ASP A C 1
ATOM 1481 O O . ASP A 1 185 ? -2.987 -19.273 -5.772 1.00 91.88 185 ASP A O 1
ATOM 1485 N N . GLY A 1 186 ? -2.936 -18.075 -3.876 1.00 92.12 186 GLY A N 1
ATOM 1486 C CA . GLY A 1 186 ? -1.493 -17.823 -3.886 1.00 92.12 186 GLY A CA 1
ATOM 1487 C C . GLY A 1 186 ? -1.034 -16.957 -5.061 1.00 92.12 186 GLY A C 1
ATOM 1488 O O . GLY A 1 186 ? 0.046 -17.190 -5.609 1.00 92.12 186 GLY A O 1
ATOM 1489 N N . LYS A 1 187 ? -1.867 -15.997 -5.475 1.00 92.69 187 LYS A N 1
ATOM 1490 C CA . LYS A 1 187 ? -1.664 -15.215 -6.695 1.00 92.69 187 LYS A CA 1
ATOM 1491 C C . LYS A 1 187 ? -1.052 -13.830 -6.445 1.00 92.69 187 LYS A C 1
ATOM 1493 O O . LYS A 1 187 ? -1.337 -13.180 -5.444 1.00 92.69 187 LYS A O 1
ATOM 1498 N N . ASN A 1 188 ? -0.268 -13.368 -7.414 1.00 91.94 188 ASN A N 1
ATOM 1499 C CA . ASN A 1 188 ? 0.337 -12.043 -7.529 1.00 91.94 188 ASN A CA 1
ATOM 1500 C C . ASN A 1 188 ? -0.166 -11.384 -8.813 1.00 91.94 188 ASN A C 1
ATOM 1502 O O . ASN A 1 188 ? -0.448 -12.080 -9.786 1.00 91.94 188 ASN A O 1
ATOM 1506 N N . VAL A 1 189 ? -0.246 -10.061 -8.836 1.00 94.12 189 VAL A N 1
ATOM 1507 C CA . VAL A 1 189 ? -0.685 -9.313 -10.018 1.00 94.12 189 VAL A CA 1
ATOM 1508 C C . VAL A 1 189 ? 0.522 -8.603 -10.615 1.00 94.12 189 VAL A C 1
ATOM 1510 O O . VAL A 1 189 ? 1.281 -7.970 -9.886 1.00 94.12 189 VAL A O 1
ATOM 1513 N N . VAL A 1 190 ? 0.697 -8.720 -11.929 1.00 93.12 190 VAL A N 1
ATOM 1514 C CA . VAL A 1 190 ? 1.700 -7.968 -12.692 1.00 93.12 190 VAL A CA 1
ATOM 1515 C C . VAL A 1 190 ? 0.954 -6.990 -13.584 1.00 93.12 190 VAL A C 1
ATOM 1517 O O . VAL A 1 190 ? -0.030 -7.370 -14.219 1.00 93.12 190 VAL A O 1
ATOM 1520 N N . ILE A 1 191 ? 1.380 -5.730 -13.597 1.00 91.81 191 ILE A N 1
ATOM 1521 C CA . ILE A 1 191 ? 0.655 -4.643 -14.257 1.00 91.81 191 ILE A CA 1
ATOM 1522 C C . ILE A 1 191 ? 1.636 -3.833 -15.088 1.00 91.81 191 ILE A C 1
ATOM 1524 O O . ILE A 1 191 ? 2.679 -3.419 -14.590 1.00 91.81 191 ILE A O 1
ATOM 1528 N N . ALA A 1 192 ? 1.285 -3.607 -16.349 1.00 89.06 192 ALA A N 1
ATOM 1529 C CA . ALA A 1 192 ? 1.994 -2.688 -17.217 1.00 89.06 192 ALA A CA 1
ATOM 1530 C C . ALA A 1 192 ? 1.616 -1.259 -16.831 1.00 89.06 192 ALA A C 1
ATOM 1532 O O . ALA A 1 192 ? 0.436 -0.897 -16.873 1.00 89.06 192 ALA A O 1
ATOM 1533 N N . THR A 1 193 ? 2.610 -0.448 -16.484 1.00 81.50 193 THR A N 1
ATOM 1534 C CA . THR A 1 193 ? 2.441 0.989 -16.263 1.00 81.50 193 THR A CA 1
ATOM 1535 C C . THR A 1 193 ? 2.919 1.759 -17.492 1.00 81.50 193 THR A C 1
ATOM 1537 O O . THR A 1 193 ? 3.833 1.346 -18.207 1.00 81.50 193 THR A O 1
ATOM 1540 N N . GLY A 1 194 ? 2.248 2.873 -17.784 1.00 69.88 194 GLY A N 1
ATOM 1541 C CA . GLY A 1 194 ? 2.615 3.741 -18.897 1.00 69.88 194 GLY A CA 1
ATOM 1542 C C . GLY A 1 194 ? 3.810 4.582 -18.487 1.00 69.88 194 GLY A C 1
ATOM 1543 O O . GLY A 1 194 ? 3.748 5.289 -17.485 1.00 69.88 194 GLY A O 1
ATOM 1544 N N . SER A 1 195 ? 4.902 4.498 -19.247 1.00 54.72 195 SER A N 1
ATOM 1545 C CA . SER A 1 195 ? 6.161 5.149 -18.894 1.00 54.72 195 SER A CA 1
ATOM 1546 C C . SER A 1 195 ? 5.991 6.646 -18.597 1.00 54.72 195 SER A C 1
ATOM 1548 O O . SER A 1 195 ? 5.418 7.408 -19.383 1.00 54.72 195 SER A O 1
ATOM 1550 N N . THR A 1 196 ? 6.661 7.079 -17.530 1.00 47.81 196 THR A N 1
ATOM 1551 C CA . THR A 1 196 ? 7.149 8.443 -17.255 1.00 47.81 196 THR A CA 1
ATOM 1552 C C . THR A 1 196 ? 7.848 9.128 -18.451 1.00 47.81 196 THR A C 1
ATOM 1554 O O . THR A 1 196 ? 8.105 10.328 -18.395 1.00 47.81 196 THR A O 1
ATOM 1557 N N . ALA A 1 197 ? 8.103 8.418 -19.560 1.00 40.31 197 ALA A N 1
ATOM 1558 C CA . ALA A 1 197 ? 8.602 8.933 -20.838 1.00 40.31 197 ALA A CA 1
ATOM 1559 C C . ALA A 1 197 ? 7.517 9.418 -21.833 1.00 40.31 197 ALA A C 1
ATOM 1561 O O . ALA A 1 197 ? 7.851 9.768 -22.964 1.00 40.31 197 ALA A O 1
ATOM 1562 N N . GLY A 1 198 ? 6.239 9.481 -21.442 1.00 41.78 198 GLY A N 1
ATOM 1563 C CA . GLY A 1 198 ? 5.255 10.347 -22.110 1.00 41.78 198 GLY A CA 1
ATOM 1564 C C . GLY A 1 198 ? 4.523 9.795 -23.340 1.00 41.78 198 GLY A C 1
ATOM 1565 O O . GLY A 1 198 ? 3.797 10.563 -23.966 1.00 41.78 198 GLY A O 1
ATOM 1566 N N . SER A 1 199 ? 4.648 8.506 -23.685 1.00 55.69 199 SER A N 1
ATOM 1567 C CA . SER A 1 199 ? 3.818 7.902 -24.748 1.00 55.69 199 SER A CA 1
ATOM 1568 C C . SER A 1 199 ? 2.415 7.514 -24.268 1.00 55.69 199 SER A C 1
ATOM 1570 O O . SER A 1 199 ? 1.482 7.503 -25.063 1.00 55.69 199 SER A O 1
ATOM 1572 N N . GLY A 1 200 ? 2.249 7.199 -22.975 1.00 66.12 200 GLY A N 1
ATOM 1573 C CA . GLY A 1 200 ? 0.987 6.688 -22.418 1.00 66.12 200 GLY A CA 1
ATOM 1574 C C . GLY A 1 200 ? 0.605 5.284 -22.907 1.00 66.12 200 GLY A C 1
ATOM 1575 O O . GLY A 1 200 ? -0.452 4.779 -22.535 1.00 66.12 200 GLY A O 1
ATOM 1576 N N . GLU A 1 201 ? 1.451 4.652 -23.723 1.00 75.62 201 GLU A N 1
ATOM 1577 C CA . GLU A 1 201 ? 1.242 3.295 -24.219 1.00 75.62 201 GLU A CA 1
ATOM 1578 C C . GLU A 1 201 ? 1.528 2.270 -23.116 1.00 75.62 201 GLU A C 1
ATOM 1580 O O . GLU A 1 201 ? 2.467 2.418 -22.331 1.00 75.62 201 GLU A O 1
ATOM 1585 N N . LEU A 1 202 ? 0.684 1.238 -23.057 1.00 83.81 202 LEU A N 1
ATOM 1586 C CA . LEU A 1 202 ? 0.767 0.139 -22.100 1.00 83.81 202 LEU A CA 1
ATOM 1587 C C . LEU A 1 202 ? 1.105 -1.140 -22.860 1.00 83.81 202 LEU A C 1
ATOM 1589 O O . LEU A 1 202 ? 0.305 -1.589 -23.682 1.00 83.81 202 LEU A O 1
ATOM 1593 N N . TYR A 1 203 ? 2.255 -1.732 -22.555 1.00 85.69 203 TYR A N 1
ATOM 1594 C CA . TYR A 1 203 ? 2.714 -2.965 -23.190 1.00 85.69 203 TYR A CA 1
ATOM 1595 C C . TYR A 1 203 ? 2.522 -4.138 -22.233 1.00 85.69 203 TYR A C 1
ATOM 1597 O O . TYR A 1 203 ? 3.167 -4.222 -21.191 1.00 85.69 203 TYR A O 1
ATOM 1605 N N . THR A 1 204 ? 1.587 -5.024 -22.566 1.00 88.12 204 THR A N 1
ATOM 1606 C CA . THR A 1 204 ? 1.258 -6.216 -21.767 1.00 88.12 204 THR A CA 1
ATOM 1607 C C . THR A 1 204 ? 1.910 -7.490 -22.289 1.00 88.12 204 THR A C 1
ATOM 1609 O O . THR A 1 204 ? 1.721 -8.548 -21.689 1.00 88.12 204 THR A O 1
ATOM 1612 N N . HIS A 1 205 ? 2.644 -7.396 -23.402 1.00 87.44 205 HIS A N 1
ATOM 1613 C CA . HIS A 1 205 ? 3.327 -8.512 -24.052 1.00 87.44 205 HIS A CA 1
ATOM 1614 C C . HIS A 1 205 ? 2.389 -9.703 -24.300 1.00 87.44 205 HIS A C 1
ATOM 1616 O O . HIS A 1 205 ? 2.565 -10.803 -23.771 1.00 87.44 205 HIS A O 1
ATOM 1622 N N . GLY A 1 206 ? 1.309 -9.436 -25.042 1.00 88.88 206 GLY A N 1
ATOM 1623 C CA . GLY A 1 206 ? 0.319 -10.441 -25.438 1.00 88.88 206 GLY A CA 1
ATOM 1624 C C . GLY A 1 206 ? -0.742 -10.790 -24.387 1.00 88.88 206 GLY A C 1
ATOM 1625 O O . GLY A 1 206 ? -1.420 -11.803 -24.543 1.00 88.88 206 GLY A O 1
ATOM 1626 N N . ASP A 1 207 ? -0.897 -9.991 -23.322 1.00 92.44 207 ASP A N 1
ATOM 1627 C CA . ASP A 1 207 ? -1.874 -10.213 -22.235 1.00 92.44 207 ASP A CA 1
ATOM 1628 C C . ASP A 1 207 ? -1.742 -11.604 -21.560 1.00 92.44 207 ASP A C 1
ATOM 1630 O O . ASP A 1 207 ? -2.702 -12.133 -20.989 1.00 92.44 207 ASP A O 1
ATOM 1634 N N . VAL A 1 208 ? -0.550 -12.216 -21.610 1.00 94.31 208 VAL A N 1
ATOM 1635 C CA . VAL A 1 208 ? -0.308 -13.565 -21.066 1.00 94.31 208 VAL A CA 1
ATOM 1636 C C . VAL A 1 208 ? -0.295 -13.533 -19.536 1.00 94.31 208 VAL A C 1
ATOM 1638 O O . VAL A 1 208 ? -1.035 -14.271 -18.883 1.00 94.31 208 VAL A O 1
ATOM 1641 N N . TYR A 1 209 ? 0.515 -12.642 -18.962 1.00 94.19 209 TYR A N 1
ATOM 1642 C CA . TYR A 1 209 ? 0.684 -12.492 -17.512 1.00 94.19 209 TYR A CA 1
ATOM 1643 C C . TYR A 1 209 ? 0.378 -11.087 -16.994 1.00 94.19 209 TYR A C 1
ATOM 1645 O O 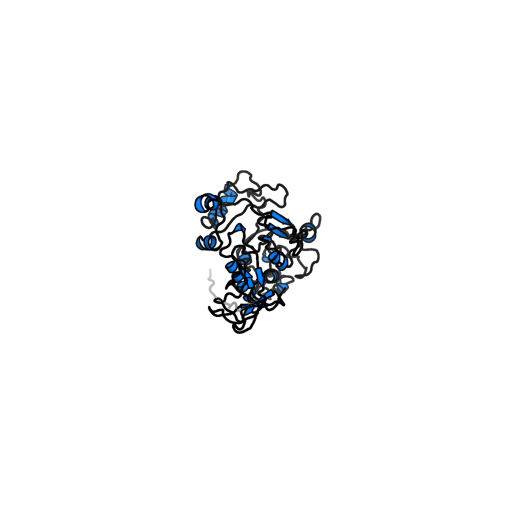. TYR A 1 209 ? 0.041 -10.926 -15.820 1.00 94.19 209 TYR A O 1
ATOM 1653 N N . ILE A 1 210 ? 0.513 -10.078 -17.851 1.00 92.50 210 ILE A N 1
ATOM 1654 C CA . ILE A 1 210 ? 0.565 -8.675 -17.457 1.00 92.50 210 ILE A CA 1
ATOM 1655 C C . ILE A 1 210 ? -0.787 -8.022 -17.742 1.00 92.50 210 ILE A C 1
ATOM 1657 O O . ILE A 1 210 ? -1.283 -8.057 -18.865 1.00 92.50 210 ILE A O 1
ATOM 1661 N N . HIS A 1 211 ? -1.391 -7.413 -16.724 1.00 94.31 211 HIS A N 1
ATOM 1662 C CA . HIS A 1 211 ? -2.616 -6.628 -16.875 1.00 94.31 211 HIS A CA 1
ATOM 1663 C C . HIS A 1 211 ? -2.309 -5.225 -17.385 1.00 94.31 211 HIS A C 1
ATOM 1665 O O . HIS A 1 211 ? -1.257 -4.654 -17.097 1.00 94.31 211 HIS A O 1
ATOM 1671 N N . LYS A 1 212 ? -3.276 -4.623 -18.078 1.00 91.44 212 LYS A N 1
ATOM 1672 C CA . LYS A 1 212 ? -3.251 -3.184 -18.351 1.00 91.44 212 LYS A CA 1
ATOM 1673 C C . LYS A 1 212 ? -3.475 -2.410 -17.055 1.00 91.44 212 LYS A C 1
ATOM 1675 O O . LYS A 1 212 ? -4.237 -2.843 -16.189 1.00 91.44 212 LYS A O 1
ATOM 1680 N N . LEU A 1 213 ? -2.840 -1.246 -16.959 1.00 90.50 213 LEU A N 1
ATOM 1681 C CA . LEU A 1 213 ? -3.102 -0.266 -15.914 1.00 90.50 213 LEU A CA 1
ATOM 1682 C C . LEU A 1 213 ? -4.604 0.008 -15.773 1.00 90.50 213 LEU A C 1
ATOM 1684 O O . LEU A 1 213 ? -5.280 0.274 -16.768 1.00 90.50 213 LEU A O 1
ATOM 1688 N N . TYR A 1 214 ? -5.109 -0.010 -14.541 1.00 90.12 214 TYR A N 1
ATOM 1689 C CA . TYR A 1 214 ? -6.513 0.293 -14.234 1.00 90.12 214 TYR A CA 1
ATOM 1690 C C . TYR A 1 214 ? -6.683 1.479 -13.273 1.00 90.12 214 TYR A C 1
ATOM 1692 O O . TYR A 1 214 ? -7.800 1.776 -12.849 1.00 90.12 214 TYR A O 1
ATOM 1700 N N . TRP A 1 215 ? -5.593 2.169 -12.933 1.00 90.88 215 TRP A N 1
ATOM 1701 C CA . TRP A 1 215 ? -5.610 3.379 -12.112 1.00 90.88 215 TRP A CA 1
ATOM 1702 C C . TRP A 1 215 ? -5.128 4.603 -12.883 1.00 90.88 215 TRP A C 1
ATOM 1704 O O . TRP A 1 215 ? -4.484 4.500 -13.926 1.00 90.88 215 TRP A O 1
ATOM 1714 N N . SER A 1 216 ? -5.409 5.783 -12.328 1.00 90.44 216 SER A N 1
ATOM 1715 C CA . SER A 1 216 ? -4.807 7.036 -12.788 1.00 90.44 216 SER A CA 1
ATOM 1716 C C . SER A 1 216 ? -3.551 7.365 -11.981 1.00 90.44 216 SER A C 1
ATOM 1718 O O . SER A 1 216 ? -3.639 7.493 -10.756 1.00 90.44 216 SER A O 1
ATOM 1720 N N . ASP A 1 217 ? -2.420 7.560 -12.656 1.00 90.25 217 ASP A N 1
ATOM 1721 C CA . ASP A 1 217 ? -1.185 8.056 -12.045 1.00 90.25 217 ASP A CA 1
ATOM 1722 C C . ASP A 1 217 ? -1.207 9.578 -11.865 1.00 90.25 217 ASP A C 1
ATOM 1724 O O . ASP A 1 217 ? -1.585 10.342 -12.761 1.00 90.25 217 ASP A O 1
ATOM 1728 N N . ARG A 1 218 ? -0.786 10.041 -10.685 1.00 92.38 218 ARG A N 1
ATOM 1729 C CA . ARG A 1 218 ? -0.734 11.459 -10.322 1.00 92.38 218 ARG A CA 1
ATOM 1730 C C . ARG A 1 218 ? 0.554 11.783 -9.575 1.00 92.38 218 ARG A C 1
ATOM 1732 O O . ARG A 1 218 ? 0.946 11.109 -8.631 1.00 92.38 218 ARG A O 1
ATOM 1739 N N . GLN A 1 219 ? 1.180 12.890 -9.957 1.00 93.19 219 GLN A N 1
ATOM 1740 C CA . GLN A 1 219 ? 2.345 13.423 -9.252 1.00 93.19 219 GLN A CA 1
ATOM 1741 C C . GLN A 1 219 ? 1.950 13.901 -7.851 1.00 93.19 219 GLN A C 1
ATOM 1743 O O . GLN A 1 219 ? 0.985 14.663 -7.710 1.00 93.19 219 GLN A O 1
ATOM 1748 N N . TYR A 1 220 ? 2.718 13.529 -6.827 1.00 94.25 220 TYR A N 1
ATOM 1749 C CA . TYR A 1 220 ? 2.439 13.901 -5.437 1.00 94.25 220 TYR A CA 1
ATOM 1750 C C . TYR A 1 220 ? 2.361 15.417 -5.194 1.00 94.25 220 TYR A C 1
ATOM 1752 O O . TYR A 1 220 ? 1.576 15.868 -4.369 1.00 94.25 220 TYR A O 1
ATOM 1760 N N . ARG A 1 221 ? 3.072 16.252 -5.957 1.00 94.19 221 ARG A N 1
ATOM 1761 C CA . ARG A 1 221 ? 2.984 17.722 -5.862 1.00 94.19 221 ARG A CA 1
ATOM 1762 C C . ARG A 1 221 ? 1.580 18.272 -6.134 1.00 94.19 221 ARG A C 1
ATOM 1764 O O . ARG A 1 221 ? 1.306 19.418 -5.802 1.00 94.19 221 ARG A O 1
ATOM 1771 N N . ARG A 1 222 ? 0.724 17.487 -6.800 1.00 93.94 222 ARG A N 1
ATOM 1772 C CA . ARG A 1 222 ? -0.678 17.825 -7.090 1.00 93.94 222 ARG A CA 1
ATOM 1773 C C . ARG A 1 222 ? -1.636 17.297 -6.024 1.00 93.94 222 ARG A C 1
ATOM 1775 O O . ARG A 1 222 ? -2.837 17.519 -6.137 1.00 93.94 222 ARG A O 1
ATOM 1782 N N . PHE A 1 223 ? -1.138 16.551 -5.042 1.00 96.19 223 PHE A N 1
ATOM 1783 C CA . PHE A 1 223 ? -1.950 16.081 -3.936 1.00 96.19 223 PHE A CA 1
ATOM 1784 C C . PHE A 1 223 ? -2.281 17.249 -3.005 1.00 96.19 223 PHE A C 1
ATOM 1786 O O . PHE A 1 223 ? -1.411 18.040 -2.634 1.00 96.19 223 PHE A O 1
ATOM 1793 N N . THR A 1 224 ? -3.544 17.329 -2.608 1.00 96.31 224 THR A N 1
ATOM 1794 C CA . THR A 1 224 ? -4.006 18.192 -1.524 1.00 96.31 224 THR A CA 1
ATOM 1795 C C . THR A 1 224 ? -4.572 17.304 -0.418 1.00 96.31 224 THR A C 1
ATOM 1797 O O . THR A 1 224 ? -5.184 16.284 -0.743 1.00 96.31 224 THR A O 1
ATOM 1800 N N . PRO A 1 225 ? -4.373 17.650 0.866 1.00 95.00 225 PRO A N 1
ATOM 1801 C CA . PRO A 1 225 ? -4.953 16.906 1.980 1.00 95.00 225 PRO A CA 1
ATOM 1802 C C . PRO A 1 225 ? -6.484 16.809 1.917 1.00 95.00 225 PRO A C 1
ATOM 1804 O O . PRO A 1 225 ? -7.141 17.432 1.083 1.00 95.00 225 PRO A O 1
ATOM 1807 N N . TYR A 1 226 ? -7.054 16.026 2.829 1.00 89.38 226 TYR A N 1
ATOM 1808 C CA . TYR A 1 226 ? -8.499 15.996 3.047 1.00 89.38 226 TYR A CA 1
ATOM 1809 C C . TYR A 1 226 ? -9.026 17.402 3.427 1.00 89.38 226 TYR A C 1
ATOM 1811 O O . TYR A 1 226 ? -8.373 18.072 4.234 1.00 89.38 226 TYR A O 1
ATOM 1819 N N . PRO A 1 227 ? -10.208 17.835 2.939 1.00 91.81 227 PRO A N 1
ATOM 1820 C CA . PRO A 1 227 ? -11.195 17.054 2.184 1.00 91.81 227 PRO A CA 1
ATOM 1821 C C . PRO A 1 227 ? -10.989 17.012 0.666 1.00 91.81 227 PRO A C 1
ATOM 1823 O O . PRO A 1 227 ? -11.626 16.202 0.002 1.00 91.81 227 PRO A O 1
ATOM 1826 N N . GLU A 1 228 ? -10.126 17.848 0.089 1.00 94.75 228 GLU A N 1
ATOM 1827 C CA . GLU A 1 228 ? -10.013 17.954 -1.369 1.00 94.75 228 GLU A CA 1
ATOM 1828 C C . GLU A 1 228 ? -9.338 16.734 -2.003 1.00 94.75 228 GLU A C 1
ATOM 1830 O O . GLU A 1 228 ? -9.630 16.408 -3.153 1.00 94.75 228 GLU A O 1
ATOM 1835 N N . CYS A 1 229 ? -8.433 16.060 -1.284 1.00 94.81 229 CYS A N 1
ATOM 1836 C CA . CYS A 1 229 ? -7.854 14.770 -1.675 1.00 94.81 229 CYS A CA 1
ATOM 1837 C C . CYS A 1 229 ? -7.250 14.737 -3.089 1.00 94.81 229 CYS A C 1
ATOM 1839 O O . CYS A 1 229 ? -7.374 13.752 -3.823 1.00 94.81 229 CYS A O 1
ATOM 1841 N N . GLY A 1 230 ? -6.637 15.846 -3.514 1.00 94.25 230 GLY A N 1
ATOM 1842 C CA . GLY A 1 230 ? -6.113 16.022 -4.867 1.00 94.25 230 GLY A CA 1
ATOM 1843 C C . GLY A 1 230 ? -7.172 15.865 -5.970 1.00 94.25 230 GLY A C 1
ATOM 1844 O O . GLY A 1 230 ? -6.850 15.465 -7.091 1.00 94.25 230 GLY A O 1
ATOM 1845 N N . GLY A 1 231 ? -8.440 16.129 -5.645 1.00 93.38 231 GLY A N 1
ATOM 1846 C CA . GLY A 1 231 ? -9.596 15.986 -6.525 1.00 93.38 231 GLY A CA 1
ATOM 1847 C C . GLY A 1 231 ? -10.088 14.547 -6.696 1.00 93.38 231 GLY A C 1
ATOM 1848 O O . GLY A 1 231 ? -10.778 14.267 -7.676 1.00 93.38 231 GLY A O 1
ATOM 1849 N N . LYS A 1 232 ? -9.701 13.604 -5.822 1.00 92.25 232 LYS A N 1
ATOM 1850 C CA . LYS A 1 232 ? -10.289 12.256 -5.827 1.00 92.25 232 LYS A CA 1
ATOM 1851 C C . LYS A 1 232 ? -11.740 12.322 -5.350 1.00 92.25 232 LYS A C 1
ATOM 1853 O O . LYS A 1 232 ? -12.048 12.943 -4.342 1.00 92.25 232 LYS A O 1
ATOM 1858 N N . THR A 1 233 ? -12.614 11.643 -6.079 1.00 88.00 233 THR A N 1
ATOM 1859 C CA . THR A 1 233 ? -14.034 11.456 -5.755 1.00 88.00 233 THR A CA 1
ATOM 1860 C C . THR A 1 233 ? -14.360 9.965 -5.776 1.00 88.00 233 THR A C 1
ATOM 1862 O O . THR A 1 233 ? -13.552 9.163 -6.249 1.00 88.00 233 THR A O 1
ATOM 1865 N N . GLU A 1 234 ? -15.554 9.580 -5.332 1.00 81.56 234 GLU A N 1
ATOM 1866 C CA . GLU A 1 234 ? -16.029 8.186 -5.391 1.00 81.56 234 GLU A CA 1
ATOM 1867 C C . GLU A 1 234 ? -16.016 7.604 -6.816 1.00 81.56 234 GLU A C 1
ATOM 1869 O O . GLU A 1 234 ? -15.799 6.410 -6.998 1.00 81.56 234 GLU A O 1
ATOM 1874 N N . ASN A 1 235 ? -16.156 8.456 -7.837 1.00 85.31 235 ASN A N 1
ATOM 1875 C CA . ASN A 1 235 ? -16.164 8.056 -9.247 1.00 85.31 235 ASN A CA 1
ATOM 1876 C C . ASN A 1 235 ? -14.780 8.097 -9.912 1.00 85.31 235 ASN A C 1
ATOM 1878 O O . ASN A 1 235 ? -14.667 7.847 -11.110 1.00 85.31 235 ASN A O 1
ATOM 1882 N N . SER A 1 236 ? -13.718 8.448 -9.181 1.00 85.62 236 SER A N 1
ATOM 1883 C CA . SER A 1 236 ? -12.379 8.591 -9.767 1.00 85.62 236 SER A CA 1
ATOM 1884 C C . SER A 1 236 ? -11.712 7.264 -10.142 1.00 85.62 236 SER A C 1
ATOM 1886 O O . SER A 1 236 ? -10.668 7.300 -10.788 1.00 85.62 236 SER A O 1
ATOM 1888 N N . GLY A 1 237 ? -12.290 6.121 -9.755 1.00 88.81 237 GLY A N 1
ATOM 1889 C CA . GLY A 1 237 ? -11.615 4.827 -9.833 1.00 88.81 237 GLY A CA 1
ATOM 1890 C C . GLY A 1 237 ? -10.381 4.778 -8.926 1.00 88.81 237 GLY A C 1
ATOM 1891 O O . GLY A 1 237 ? -10.208 5.630 -8.048 1.00 88.81 237 GLY A O 1
ATOM 1892 N N . ALA A 1 238 ? -9.520 3.785 -9.153 1.00 91.44 238 ALA A N 1
ATOM 1893 C CA . ALA A 1 238 ? -8.266 3.662 -8.424 1.00 91.44 238 ALA A CA 1
ATOM 1894 C C . ALA A 1 238 ? -7.293 4.794 -8.798 1.00 91.44 238 ALA A C 1
ATOM 1896 O O . ALA A 1 238 ? -7.146 5.161 -9.970 1.00 91.44 238 ALA A O 1
ATOM 1897 N N . VAL A 1 239 ? -6.601 5.349 -7.803 1.00 93.06 239 VAL A N 1
ATOM 1898 C CA . VAL A 1 239 ? -5.634 6.436 -7.981 1.00 93.06 239 VAL A CA 1
ATOM 1899 C C . VAL A 1 239 ? -4.290 6.055 -7.371 1.00 93.06 239 VAL A C 1
ATOM 1901 O O . VAL A 1 239 ? -4.212 5.600 -6.229 1.00 93.06 239 VAL A O 1
ATOM 1904 N N . ARG A 1 240 ? -3.220 6.322 -8.123 1.00 93.50 240 ARG A N 1
ATOM 1905 C CA . ARG A 1 240 ? -1.838 6.249 -7.654 1.00 93.50 240 ARG A CA 1
ATOM 1906 C C . ARG A 1 240 ? -1.263 7.647 -7.514 1.00 93.50 240 ARG A C 1
ATOM 1908 O O . ARG A 1 240 ? -1.323 8.443 -8.449 1.00 93.50 240 ARG A O 1
ATOM 1915 N N . TYR A 1 241 ? -0.711 7.949 -6.343 1.00 94.62 241 TYR A N 1
ATOM 1916 C CA . TYR A 1 241 ? 0.073 9.161 -6.125 1.00 94.62 241 TYR A CA 1
ATOM 1917 C C . TYR A 1 241 ? 1.526 8.781 -5.924 1.00 94.62 241 TYR A C 1
ATOM 1919 O O . TYR A 1 241 ? 1.843 8.169 -4.908 1.00 94.62 241 TYR A O 1
ATOM 1927 N N . TYR A 1 242 ? 2.388 9.169 -6.861 1.00 92.31 242 TYR A N 1
ATOM 1928 C CA . TYR A 1 242 ? 3.804 8.822 -6.829 1.00 92.31 242 TYR A CA 1
ATOM 1929 C C . TYR A 1 242 ? 4.698 10.028 -6.535 1.00 92.31 242 TYR A C 1
ATOM 1931 O O . TYR A 1 242 ? 4.404 11.165 -6.929 1.00 92.31 242 TYR A O 1
ATOM 1939 N N . SER A 1 243 ? 5.788 9.776 -5.815 1.00 89.94 243 SER A N 1
ATOM 1940 C CA . SER A 1 243 ? 6.890 10.723 -5.627 1.00 89.94 243 SER A CA 1
ATOM 1941 C C . SER A 1 243 ? 8.107 10.356 -6.449 1.00 89.94 243 SER A C 1
ATOM 1943 O O . SER A 1 243 ? 8.314 9.189 -6.724 1.00 89.94 243 SER A O 1
ATOM 1945 N N . ASP A 1 244 ? 8.960 11.336 -6.721 1.00 85.25 244 ASP A N 1
ATOM 1946 C CA . ASP A 1 244 ? 10.269 11.112 -7.326 1.00 85.25 244 ASP A CA 1
ATOM 1947 C C . ASP A 1 244 ? 11.320 11.859 -6.507 1.00 85.25 244 ASP A C 1
ATOM 1949 O O . ASP A 1 244 ? 11.198 13.056 -6.245 1.00 85.25 244 ASP A O 1
ATOM 1953 N N . SER A 1 245 ? 12.339 11.142 -6.057 1.00 80.38 245 SER A N 1
ATOM 1954 C CA . SER A 1 245 ? 13.444 11.665 -5.261 1.00 80.38 245 SER A CA 1
ATOM 1955 C C . SER A 1 245 ? 14.718 11.903 -6.076 1.00 80.38 245 SER A C 1
ATOM 1957 O O . SER A 1 245 ? 15.718 12.391 -5.543 1.00 80.38 245 SER A O 1
ATOM 1959 N N . THR A 1 246 ? 14.678 11.608 -7.375 1.00 76.00 246 THR A N 1
ATOM 1960 C CA . THR A 1 246 ? 15.832 11.646 -8.270 1.00 76.00 246 THR A CA 1
ATOM 1961 C C . THR A 1 246 ? 16.225 13.077 -8.616 1.00 76.00 246 THR A C 1
ATOM 1963 O O . THR A 1 246 ? 15.407 13.887 -9.060 1.00 76.00 246 THR A O 1
ATOM 1966 N N . HIS A 1 247 ? 17.512 13.391 -8.474 1.00 71.88 247 HIS A N 1
ATOM 1967 C CA . HIS A 1 247 ? 18.086 14.642 -8.956 1.00 71.88 247 HIS A CA 1
ATOM 1968 C C . HIS A 1 247 ? 19.062 14.374 -10.104 1.00 71.88 247 HIS A C 1
ATOM 1970 O O . HIS A 1 247 ? 20.122 13.781 -9.899 1.00 71.88 247 HIS A O 1
ATOM 1976 N N . TYR A 1 248 ? 18.735 14.862 -11.300 1.00 71.06 248 TYR A N 1
ATOM 1977 C CA . TYR A 1 248 ? 19.658 14.917 -12.430 1.00 71.06 248 TYR A CA 1
ATOM 1978 C C . TYR A 1 248 ? 20.225 16.342 -12.510 1.00 71.06 248 TYR A C 1
ATOM 1980 O O . TYR A 1 248 ? 19.518 17.230 -12.998 1.00 71.06 248 TYR A O 1
ATOM 1988 N N . PRO A 1 249 ? 21.483 16.581 -12.067 1.00 61.12 249 PRO A N 1
ATOM 1989 C CA . PRO A 1 249 ? 22.035 17.915 -11.774 1.00 61.12 249 PRO A CA 1
ATOM 1990 C C . PRO A 1 249 ? 21.964 18.964 -12.894 1.00 61.12 249 PRO A C 1
ATOM 1992 O O . PRO A 1 249 ? 22.211 20.138 -12.637 1.00 61.12 249 PRO A O 1
ATOM 1995 N N . ALA A 1 250 ? 21.660 18.560 -14.129 1.00 66.81 250 ALA A N 1
ATOM 1996 C CA . ALA A 1 250 ? 21.595 19.442 -15.287 1.00 66.81 250 ALA A CA 1
ATOM 1997 C C . ALA A 1 250 ? 20.185 19.646 -15.873 1.00 66.81 250 ALA A C 1
ATOM 1999 O O . ALA A 1 250 ? 20.005 20.608 -16.615 1.00 66.81 250 ALA A O 1
ATOM 2000 N N . ILE A 1 251 ? 19.204 18.768 -15.609 1.00 73.25 251 ILE A N 1
ATOM 2001 C CA . ILE A 1 251 ? 17.964 18.742 -16.417 1.00 73.25 251 ILE A CA 1
ATOM 2002 C C . ILE A 1 251 ? 16.670 18.396 -15.674 1.00 73.25 251 ILE A C 1
ATOM 2004 O O . ILE A 1 251 ? 15.603 18.628 -16.235 1.00 73.25 251 ILE A O 1
ATOM 2008 N N . TYR A 1 252 ? 16.718 17.840 -14.459 1.00 77.06 252 TYR A N 1
ATOM 2009 C CA . TYR A 1 252 ? 15.492 17.377 -13.800 1.00 77.06 252 TYR A CA 1
ATOM 2010 C C . TYR A 1 252 ? 15.638 17.265 -12.283 1.00 77.06 252 TYR A C 1
ATOM 2012 O O . TYR A 1 252 ? 16.654 16.777 -11.780 1.00 77.06 252 TYR A O 1
ATOM 2020 N N . ASN A 1 253 ? 14.611 17.696 -11.549 1.00 82.19 253 ASN A N 1
ATOM 2021 C CA . ASN A 1 253 ? 14.579 17.654 -10.094 1.00 82.19 253 ASN A CA 1
ATOM 2022 C C . ASN A 1 253 ? 13.258 17.041 -9.614 1.00 82.19 253 ASN A C 1
ATOM 2024 O O . ASN A 1 253 ? 12.319 17.766 -9.279 1.00 82.19 253 ASN A O 1
ATOM 2028 N N . GLY A 1 254 ? 13.220 15.709 -9.513 1.00 83.12 254 GLY A N 1
ATOM 2029 C CA . GLY A 1 254 ? 12.054 14.926 -9.094 1.00 83.12 254 GLY A CA 1
ATOM 2030 C C . GL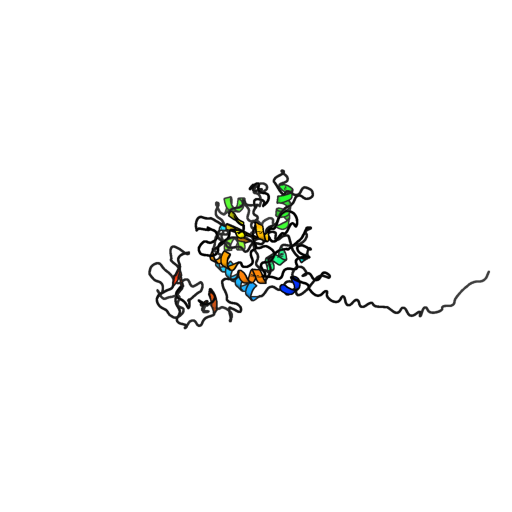Y A 1 254 ? 11.336 15.485 -7.861 1.00 83.12 254 GLY A C 1
ATOM 2031 O O . GLY A 1 254 ? 10.134 15.755 -7.943 1.00 83.12 254 GLY A O 1
ATOM 2032 N N . PRO A 1 255 ? 12.042 15.804 -6.754 1.00 84.75 255 PRO A N 1
ATOM 2033 C CA . PRO A 1 255 ? 11.394 16.353 -5.565 1.00 84.75 255 PRO A CA 1
ATOM 2034 C C . PRO A 1 255 ? 10.610 17.647 -5.810 1.00 84.75 255 PRO A C 1
ATOM 2036 O O . PRO A 1 255 ? 9.625 17.912 -5.124 1.00 84.75 255 PRO A O 1
ATOM 2039 N N . THR A 1 256 ? 11.047 18.471 -6.765 1.00 85.56 256 THR A N 1
ATOM 2040 C CA . THR A 1 256 ? 10.377 19.734 -7.118 1.00 85.56 256 THR A CA 1
ATOM 2041 C C . THR A 1 256 ? 9.309 19.518 -8.194 1.00 85.56 256 THR A C 1
ATOM 2043 O O . THR A 1 256 ? 8.214 20.078 -8.109 1.00 85.56 256 THR A O 1
ATOM 2046 N N . ASP A 1 257 ? 9.617 18.694 -9.194 1.00 86.50 257 ASP A N 1
ATOM 2047 C CA . ASP A 1 257 ? 8.811 18.506 -10.401 1.00 86.50 257 ASP A CA 1
ATOM 2048 C C . ASP A 1 257 ? 7.677 17.488 -10.232 1.00 86.50 257 ASP A C 1
ATOM 2050 O O . ASP A 1 257 ? 6.627 17.630 -10.856 1.00 86.50 257 ASP A O 1
ATOM 2054 N N . VAL A 1 258 ? 7.853 16.490 -9.369 1.00 89.38 258 VAL A N 1
ATOM 2055 C CA . VAL A 1 258 ? 6.868 15.440 -9.065 1.00 89.38 258 VAL A CA 1
ATOM 2056 C C . VAL A 1 258 ? 6.388 15.539 -7.628 1.00 89.38 258 VAL A C 1
ATOM 2058 O O . VAL A 1 258 ? 5.208 15.316 -7.377 1.00 89.38 258 VAL A O 1
ATOM 2061 N N . GLY A 1 259 ? 7.253 15.934 -6.696 1.00 89.62 259 GLY A N 1
ATOM 2062 C CA . GLY A 1 259 ? 6.948 15.971 -5.269 1.00 89.62 259 GLY A CA 1
ATOM 2063 C C . GLY A 1 259 ? 7.472 14.744 -4.527 1.00 89.62 259 GLY A C 1
ATOM 2064 O O . GLY A 1 259 ? 7.924 13.771 -5.124 1.00 89.62 259 GLY A O 1
ATOM 2065 N N . PHE A 1 260 ? 7.406 14.808 -3.199 1.00 87.44 260 PHE A N 1
ATOM 2066 C CA . PHE A 1 260 ? 8.012 13.825 -2.309 1.00 87.44 260 PHE A CA 1
ATOM 2067 C C . PHE A 1 260 ? 7.058 13.391 -1.194 1.00 87.44 260 PHE A C 1
ATOM 2069 O O . PHE A 1 260 ? 6.595 14.232 -0.416 1.00 87.44 260 PHE A O 1
ATOM 2076 N N . VAL A 1 261 ? 6.788 12.086 -1.097 1.00 90.31 261 VAL A N 1
ATOM 2077 C CA . VAL A 1 261 ? 5.931 11.511 -0.056 1.00 90.31 261 VAL A CA 1
ATOM 2078 C C . VAL A 1 261 ? 6.748 11.359 1.225 1.00 90.31 261 VAL A C 1
ATOM 2080 O O . VAL A 1 261 ? 7.501 10.410 1.400 1.00 90.31 261 VAL A O 1
ATOM 2083 N N . SER A 1 262 ? 6.586 12.302 2.150 1.00 88.06 262 SER A N 1
ATOM 2084 C CA . SER A 1 262 ? 7.210 12.227 3.480 1.00 88.06 262 SER A CA 1
ATOM 2085 C C . SER A 1 262 ? 6.289 11.638 4.552 1.00 88.06 262 SER A C 1
ATOM 2087 O O . SER A 1 262 ? 6.706 11.472 5.694 1.00 88.06 262 SER A O 1
ATOM 2089 N N . ASN A 1 263 ? 5.009 11.433 4.233 1.00 91.38 263 ASN A N 1
ATOM 2090 C CA . ASN A 1 263 ? 3.993 10.962 5.166 1.00 91.38 263 ASN A CA 1
ATOM 2091 C C . ASN A 1 263 ? 2.817 10.356 4.382 1.00 91.38 263 ASN A C 1
ATOM 2093 O O . ASN A 1 263 ? 2.226 11.038 3.545 1.00 91.38 263 ASN A O 1
ATOM 2097 N N . TYR A 1 264 ? 2.466 9.103 4.669 1.00 94.38 264 TYR A N 1
ATOM 2098 C CA . TYR A 1 264 ? 1.350 8.407 4.022 1.00 94.38 264 TYR A CA 1
ATOM 2099 C C . TYR A 1 264 ? -0.029 8.747 4.610 1.00 94.38 264 TYR A C 1
ATOM 2101 O O . TYR A 1 264 ? -1.042 8.509 3.958 1.00 94.38 264 TYR A O 1
ATOM 2109 N N . TRP A 1 265 ? -0.092 9.327 5.808 1.00 92.06 265 TRP A N 1
ATOM 2110 C CA . TRP A 1 265 ? -1.324 9.571 6.564 1.00 92.06 265 TRP A CA 1
ATOM 2111 C C . TRP A 1 265 ? -2.412 10.301 5.769 1.00 92.06 265 TRP A C 1
ATOM 2113 O O . TRP A 1 265 ? -3.557 9.857 5.725 1.00 92.06 265 TRP A O 1
ATOM 2123 N N . GLU A 1 266 ? -2.062 11.403 5.100 1.00 92.69 266 GLU A N 1
ATOM 2124 C CA . GLU A 1 266 ? -3.041 12.188 4.337 1.00 92.69 266 GLU A CA 1
ATOM 2125 C C . GLU A 1 266 ? -3.538 11.447 3.088 1.00 92.69 266 GLU A C 1
ATOM 2127 O O . GLU A 1 266 ? -4.714 11.541 2.745 1.00 92.69 266 GLU A O 1
ATOM 2132 N N . LEU A 1 267 ? -2.682 10.644 2.446 1.00 94.75 267 LEU A N 1
ATOM 2133 C CA . LEU A 1 267 ? -3.080 9.794 1.319 1.00 94.75 267 LEU A CA 1
ATOM 2134 C C . LEU A 1 267 ? -4.072 8.713 1.780 1.00 94.75 267 LEU A C 1
ATOM 2136 O O . LEU A 1 267 ? -5.061 8.436 1.104 1.00 94.75 267 LEU A O 1
ATOM 2140 N N . LEU A 1 268 ? -3.858 8.139 2.965 1.00 92.25 268 LEU A N 1
ATOM 2141 C CA . LEU A 1 268 ? -4.734 7.104 3.519 1.00 92.25 268 LEU A CA 1
ATOM 2142 C C . LEU A 1 268 ? -6.095 7.654 3.960 1.00 92.25 268 LEU A C 1
ATOM 2144 O O . LEU A 1 268 ? -7.111 7.016 3.691 1.00 92.25 268 LEU A O 1
ATOM 2148 N N . LYS A 1 269 ? -6.150 8.860 4.547 1.00 89.06 269 LYS A N 1
ATOM 2149 C CA . LYS A 1 269 ? -7.423 9.559 4.826 1.00 89.06 269 LYS A CA 1
ATOM 2150 C C . LYS A 1 269 ? -8.278 9.724 3.574 1.00 89.06 269 LYS A C 1
ATOM 2152 O O . LYS A 1 269 ? -9.494 9.584 3.623 1.00 89.06 269 LYS A O 1
ATOM 2157 N N . CYS A 1 270 ? -7.624 9.997 2.452 1.00 91.81 270 CYS A N 1
ATOM 2158 C CA . CYS A 1 270 ? -8.252 10.168 1.151 1.00 91.81 270 CYS A CA 1
ATOM 2159 C C . CYS A 1 270 ? -8.558 8.849 0.426 1.00 91.81 270 CYS A C 1
ATOM 2161 O O . CYS A 1 270 ? -8.988 8.880 -0.728 1.00 91.81 270 CYS A O 1
ATOM 2163 N N . ARG A 1 271 ? -8.323 7.696 1.075 1.00 89.88 271 ARG A N 1
ATOM 2164 C CA . ARG A 1 271 ? -8.444 6.357 0.482 1.00 89.88 271 ARG A CA 1
ATOM 2165 C C . ARG A 1 271 ? -7.734 6.270 -0.870 1.00 89.88 271 ARG A C 1
ATOM 2167 O O . ARG A 1 271 ? -8.322 5.814 -1.844 1.00 89.88 271 ARG A O 1
ATOM 2174 N N . ILE A 1 272 ? -6.507 6.782 -0.963 1.00 93.50 272 ILE A N 1
ATOM 2175 C CA . ILE A 1 272 ? -5.678 6.564 -2.152 1.00 93.50 272 ILE A CA 1
ATOM 2176 C C . ILE A 1 272 ? -5.309 5.076 -2.206 1.00 93.50 272 ILE A C 1
ATOM 2178 O O . ILE A 1 272 ? -4.838 4.510 -1.217 1.00 93.50 272 ILE A O 1
ATOM 2182 N N . GLU A 1 273 ? -5.555 4.438 -3.348 1.00 92.75 273 GLU A N 1
ATOM 2183 C CA . GLU A 1 273 ? -5.330 3.006 -3.546 1.00 92.75 273 GLU A CA 1
ATOM 2184 C C . GLU A 1 273 ? -3.836 2.693 -3.649 1.00 92.75 273 GLU A C 1
ATOM 2186 O O . GLU A 1 273 ? -3.378 1.729 -3.050 1.00 92.75 273 GLU A O 1
ATOM 2191 N N . PHE A 1 274 ? -3.047 3.546 -4.310 1.00 93.50 274 PHE A N 1
ATOM 2192 C CA . PHE A 1 274 ? -1.600 3.338 -4.444 1.00 93.50 274 PHE A CA 1
ATOM 2193 C C . PHE A 1 274 ? -0.793 4.568 -3.999 1.00 93.50 274 PHE A C 1
ATOM 2195 O O . PHE A 1 274 ? -0.366 5.383 -4.823 1.00 93.50 274 PHE A O 1
ATOM 2202 N N . PRO A 1 275 ? -0.583 4.760 -2.685 1.00 94.62 275 PRO A N 1
ATOM 2203 C CA . PRO A 1 275 ? 0.423 5.685 -2.178 1.00 94.62 275 PRO A CA 1
ATOM 2204 C C . PRO A 1 275 ? 1.820 5.169 -2.557 1.00 94.62 275 PRO A C 1
ATOM 2206 O O . PRO A 1 275 ? 2.308 4.216 -1.951 1.00 94.62 275 PRO A O 1
ATOM 2209 N N . ALA A 1 276 ? 2.441 5.785 -3.563 1.00 92.06 276 ALA A N 1
ATOM 2210 C CA . ALA A 1 276 ? 3.694 5.342 -4.161 1.00 92.06 276 ALA A CA 1
ATOM 2211 C C . ALA A 1 276 ? 4.880 6.213 -3.710 1.00 92.06 276 ALA A C 1
ATOM 2213 O O . ALA A 1 276 ? 5.144 7.288 -4.255 1.00 92.06 276 ALA A O 1
ATOM 2214 N N . GLY A 1 277 ? 5.573 5.777 -2.661 1.00 89.44 277 GLY A N 1
ATOM 2215 C CA . GLY A 1 277 ? 6.701 6.506 -2.083 1.00 89.44 277 GLY A CA 1
ATOM 2216 C C . GLY A 1 277 ? 8.043 6.098 -2.682 1.00 89.44 277 GLY A C 1
ATOM 2217 O O . GLY A 1 277 ? 8.304 4.917 -2.895 1.00 89.44 277 GLY A O 1
ATOM 2218 N N . ASP A 1 278 ? 8.913 7.081 -2.883 1.00 84.69 278 ASP A N 1
ATOM 2219 C CA . ASP A 1 278 ? 10.339 6.869 -3.116 1.00 84.69 278 ASP A CA 1
ATOM 2220 C C . ASP A 1 278 ? 11.056 6.687 -1.772 1.00 84.69 278 ASP A C 1
ATOM 2222 O O . ASP A 1 278 ? 10.603 7.177 -0.734 1.00 84.69 278 ASP A O 1
ATOM 2226 N N . GLN A 1 279 ? 12.213 6.019 -1.799 1.00 79.75 279 GLN A N 1
ATOM 2227 C CA . GLN A 1 279 ? 13.100 5.880 -0.637 1.00 79.75 279 GLN A CA 1
ATOM 2228 C C . GLN A 1 279 ? 12.396 5.313 0.624 1.00 79.75 279 GLN A C 1
ATOM 2230 O O . GLN A 1 279 ? 12.600 5.764 1.760 1.00 79.75 279 GLN A O 1
ATOM 2235 N N . VAL A 1 280 ? 11.555 4.297 0.414 1.00 85.44 280 VAL A N 1
ATOM 2236 C CA . VAL A 1 280 ? 10.768 3.639 1.463 1.00 85.44 280 VAL A CA 1
ATOM 2237 C C . VAL A 1 280 ? 11.666 3.101 2.583 1.00 85.44 280 VAL A C 1
ATOM 2239 O O . VAL A 1 280 ? 12.656 2.412 2.345 1.00 85.44 280 VAL A O 1
ATOM 2242 N N . ASN A 1 281 ? 11.308 3.417 3.827 1.00 84.44 281 ASN A N 1
ATOM 2243 C CA . ASN A 1 281 ? 12.051 3.037 5.028 1.00 84.44 281 ASN A CA 1
ATOM 2244 C C . ASN A 1 281 ? 11.102 2.890 6.238 1.00 84.44 281 ASN A C 1
ATOM 2246 O O . ASN A 1 281 ? 9.970 3.381 6.175 1.00 84.44 281 ASN A O 1
ATOM 2250 N N . PRO A 1 282 ? 11.535 2.274 7.359 1.00 87.00 282 PRO A N 1
ATOM 2251 C CA . PRO A 1 282 ? 10.664 2.040 8.513 1.00 87.00 282 PRO A CA 1
ATOM 2252 C C . PRO A 1 282 ? 9.999 3.301 9.078 1.00 87.00 282 PRO A C 1
ATOM 2254 O O . PRO A 1 282 ? 8.833 3.247 9.464 1.00 87.00 282 PRO A O 1
ATOM 2257 N N . LYS A 1 283 ? 10.687 4.456 9.079 1.00 87.50 283 LYS A N 1
ATOM 2258 C CA . LYS A 1 283 ? 10.102 5.717 9.568 1.00 87.50 283 LYS A CA 1
ATOM 2259 C C . LYS A 1 283 ? 8.939 6.166 8.690 1.00 87.50 283 LYS A C 1
ATOM 2261 O O . LYS A 1 283 ? 7.906 6.560 9.221 1.00 87.50 283 LYS A O 1
ATOM 2266 N N . LEU A 1 284 ? 9.083 6.077 7.365 1.00 89.62 284 LEU A N 1
ATOM 2267 C CA . LEU A 1 284 ? 7.998 6.391 6.436 1.00 89.62 284 LEU A CA 1
ATOM 2268 C C . LEU A 1 284 ? 6.840 5.392 6.582 1.00 89.62 284 LEU A C 1
ATOM 2270 O O . LEU A 1 284 ? 5.689 5.813 6.688 1.00 89.62 284 LEU A O 1
ATOM 2274 N N . MET A 1 285 ? 7.128 4.090 6.671 1.00 91.12 285 MET A N 1
ATOM 2275 C CA . MET A 1 285 ? 6.098 3.050 6.828 1.00 91.12 285 MET A CA 1
ATOM 2276 C C . MET A 1 285 ? 5.280 3.217 8.108 1.00 91.12 285 MET A C 1
ATOM 2278 O O . MET A 1 285 ? 4.066 3.025 8.096 1.00 91.12 285 MET A O 1
ATOM 2282 N N . LYS A 1 286 ? 5.906 3.683 9.192 1.00 92.00 286 LYS A N 1
ATOM 2283 C CA . LYS A 1 286 ? 5.215 4.016 10.442 1.00 92.00 286 LYS A CA 1
ATOM 2284 C C . LYS A 1 286 ? 4.115 5.069 10.255 1.00 92.00 286 LYS A C 1
ATOM 2286 O O . LYS A 1 286 ? 3.072 5.001 10.902 1.00 92.00 286 LYS A O 1
ATOM 2291 N N . THR A 1 287 ? 4.300 6.010 9.324 1.00 93.38 287 THR A N 1
ATOM 2292 C CA . THR A 1 287 ? 3.291 7.040 9.010 1.00 93.38 287 THR A CA 1
ATOM 2293 C C . THR A 1 287 ? 2.065 6.498 8.270 1.00 93.38 287 THR A C 1
ATOM 2295 O O . THR A 1 287 ? 1.027 7.156 8.259 1.00 93.38 287 THR A O 1
ATOM 2298 N N . ALA A 1 288 ? 2.162 5.303 7.674 1.00 93.69 288 ALA A N 1
ATOM 2299 C CA . ALA A 1 288 ? 1.044 4.635 7.009 1.00 93.69 288 ALA A CA 1
ATOM 2300 C C . ALA A 1 288 ? 0.148 3.837 7.962 1.00 93.69 288 ALA A C 1
ATOM 2302 O O . ALA A 1 288 ? -0.887 3.301 7.555 1.00 93.69 288 ALA A O 1
ATOM 2303 N N . VAL A 1 289 ? 0.532 3.705 9.230 1.00 93.69 289 VAL A N 1
ATOM 2304 C CA . VAL A 1 289 ? -0.348 3.065 10.200 1.00 93.69 289 VAL A CA 1
ATOM 2305 C C . VAL A 1 289 ? -1.554 3.990 10.415 1.00 93.69 289 VAL A C 1
ATOM 2307 O O . VAL A 1 289 ? -1.372 5.196 10.521 1.00 93.69 289 VAL A O 1
ATOM 2310 N N . TYR A 1 290 ? -2.769 3.455 10.461 1.00 90.75 290 TYR A N 1
ATOM 2311 C CA . TYR A 1 290 ? -4.011 4.132 10.849 1.00 90.75 290 TYR A CA 1
ATOM 2312 C C . TYR A 1 290 ? -4.871 3.349 11.832 1.00 90.75 290 TYR A C 1
ATOM 2314 O O . TYR A 1 290 ? -5.893 3.850 12.283 1.00 90.75 290 TYR A O 1
ATOM 2322 N N . THR A 1 291 ? -4.461 2.128 12.165 1.00 91.75 291 THR A N 1
ATOM 2323 C CA . THR A 1 291 ? -5.168 1.289 13.131 1.00 91.75 291 THR A CA 1
ATOM 2324 C C . THR A 1 291 ? -4.679 1.584 14.534 1.00 91.75 291 THR A C 1
ATOM 2326 O O . THR A 1 291 ? -5.110 2.551 15.142 1.00 91.75 291 THR A O 1
ATOM 2329 N N . TRP A 1 292 ? -3.762 0.778 15.047 1.00 94.19 292 TRP A N 1
ATOM 2330 C CA . TRP A 1 292 ? -3.303 0.839 16.424 1.00 94.19 292 TRP A CA 1
ATOM 2331 C C . TRP A 1 292 ? -2.492 2.098 16.714 1.00 94.19 292 TRP A C 1
ATOM 2333 O O . TRP A 1 292 ? -1.872 2.680 15.813 1.00 94.19 292 TRP A O 1
ATOM 2343 N N . ALA A 1 293 ? -2.540 2.527 17.973 1.00 95.50 293 ALA A N 1
ATOM 2344 C CA . ALA A 1 293 ? -1.597 3.480 18.536 1.00 95.50 293 ALA A CA 1
ATOM 2345 C C . ALA A 1 293 ? -0.277 2.776 18.850 1.00 95.50 293 ALA A C 1
ATOM 2347 O O . ALA A 1 293 ? -0.238 1.551 18.973 1.00 95.50 293 ALA A O 1
ATOM 2348 N N . GLU A 1 294 ? 0.814 3.531 18.953 1.00 94.44 294 GLU A N 1
ATOM 2349 C CA . GLU A 1 294 ? 2.125 2.946 19.235 1.00 94.44 294 GLU A CA 1
ATOM 2350 C C . GLU A 1 294 ? 2.138 2.208 20.577 1.00 94.44 294 GLU A C 1
ATOM 2352 O O . GLU A 1 294 ? 1.725 2.754 21.595 1.00 94.44 294 GLU A O 1
ATOM 2357 N N . GLY A 1 295 ? 2.600 0.954 20.561 1.00 93.25 295 GLY A N 1
ATOM 2358 C CA . GLY A 1 295 ? 2.578 0.070 21.730 1.00 93.25 295 GLY A CA 1
ATOM 2359 C C . GLY A 1 295 ? 1.262 -0.689 21.935 1.00 93.25 295 GLY A C 1
ATOM 2360 O O . GLY A 1 295 ? 1.217 -1.568 22.790 1.00 93.25 295 GLY A O 1
ATOM 2361 N N . GLU A 1 296 ? 0.223 -0.412 21.141 1.00 94.94 296 GLU A N 1
ATOM 2362 C CA . GLU A 1 296 ? -1.041 -1.151 21.174 1.00 94.94 296 GLU A CA 1
ATOM 2363 C C . GLU A 1 296 ? -1.071 -2.319 20.158 1.00 94.94 296 GLU A C 1
ATOM 2365 O O . GLU A 1 296 ? -0.469 -2.224 19.083 1.00 94.94 296 GLU A O 1
ATOM 2370 N N . PRO A 1 297 ? -1.811 -3.408 20.434 1.00 93.94 297 PRO A N 1
ATOM 2371 C CA . PRO A 1 297 ? -2.612 -3.636 21.629 1.00 93.94 297 PRO A CA 1
ATOM 2372 C C . PRO A 1 297 ? -1.724 -3.860 22.858 1.00 93.94 297 PRO A C 1
ATOM 2374 O O . PRO A 1 297 ? -0.761 -4.624 22.807 1.00 93.94 297 PRO A O 1
ATOM 2377 N N . SER A 1 298 ? -2.051 -3.179 23.954 1.00 92.19 298 SER A N 1
ATOM 2378 C CA . SER A 1 298 ? -1.301 -3.252 25.217 1.00 92.19 298 SER A CA 1
ATOM 2379 C C . SER A 1 298 ? -1.388 -4.630 25.887 1.00 92.19 298 SER A C 1
ATOM 2381 O O . SER A 1 298 ? -0.549 -4.980 26.718 1.00 92.19 298 SER A O 1
ATOM 2383 N N . GLU A 1 299 ? -2.355 -5.448 25.471 1.00 90.62 299 GLU A N 1
ATOM 2384 C CA . GLU A 1 299 ? -2.538 -6.840 25.871 1.00 90.62 299 GLU A CA 1
ATOM 2385 C C . GLU A 1 299 ? -2.983 -7.719 24.682 1.00 90.62 299 GLU A C 1
ATOM 2387 O O . GLU A 1 299 ? -3.555 -7.214 23.712 1.00 90.62 299 GLU A O 1
ATOM 2392 N N . PRO A 1 300 ? -2.734 -9.044 24.704 1.00 89.94 300 PRO A N 1
ATOM 2393 C CA . PRO A 1 300 ? -3.179 -9.938 23.639 1.00 89.94 300 PRO A CA 1
ATOM 2394 C C . PRO A 1 300 ? -4.698 -9.901 23.434 1.00 89.94 300 PRO A C 1
ATOM 2396 O O . PRO A 1 300 ? -5.471 -10.092 24.371 1.00 89.94 300 PRO A O 1
ATOM 2399 N N . LEU A 1 301 ? -5.126 -9.723 22.183 1.00 88.44 301 LEU A N 1
ATOM 2400 C CA . LEU A 1 301 ? -6.545 -9.660 21.842 1.00 88.44 301 LEU A CA 1
ATOM 2401 C C . LEU A 1 301 ? -7.203 -11.038 21.931 1.00 88.44 301 LEU A C 1
ATOM 2403 O O . LEU A 1 301 ? -6.754 -12.006 21.314 1.00 88.44 301 LEU A O 1
ATOM 2407 N N . VAL A 1 302 ? -8.322 -11.089 22.641 1.00 87.19 302 VAL A N 1
ATOM 2408 C CA . VAL A 1 302 ? -9.210 -12.245 22.781 1.00 87.19 302 VAL A CA 1
ATOM 2409 C C . VAL A 1 302 ? -10.615 -11.881 22.293 1.00 87.19 302 VAL A C 1
ATOM 2411 O O . VAL A 1 302 ? -10.901 -10.732 21.961 1.00 87.19 302 VAL A O 1
ATOM 2414 N N . SER A 1 303 ? -11.519 -12.861 22.211 1.00 81.62 303 SER A N 1
ATOM 2415 C CA . SER A 1 303 ? -12.863 -12.664 21.642 1.00 81.62 303 SER A CA 1
ATOM 2416 C C . SER A 1 303 ? -13.723 -11.630 22.379 1.00 81.62 303 SER A C 1
ATOM 2418 O O . SER A 1 303 ? -14.692 -11.145 21.806 1.00 81.62 303 SER A O 1
ATOM 2420 N N . ASN A 1 304 ? -13.398 -11.315 23.634 1.00 83.44 304 ASN A N 1
ATOM 2421 C CA . ASN A 1 304 ? -14.072 -10.312 24.459 1.00 83.44 304 ASN A CA 1
ATOM 2422 C C . ASN A 1 304 ? -13.232 -9.040 24.682 1.00 83.44 304 ASN A C 1
ATOM 2424 O O . ASN A 1 304 ? -13.593 -8.239 25.536 1.00 83.44 304 ASN A O 1
ATOM 2428 N N . SER A 1 305 ? -12.123 -8.847 23.959 1.00 87.50 305 SER A N 1
ATOM 2429 C CA . SER A 1 305 ? -11.363 -7.596 24.032 1.00 87.50 305 SER A CA 1
ATOM 2430 C C . SER A 1 305 ? -12.163 -6.445 23.429 1.00 87.50 305 SER A C 1
ATOM 2432 O O . SER A 1 305 ? -12.690 -6.559 22.319 1.00 87.50 305 SER A O 1
ATOM 2434 N N . CYS A 1 306 ? -12.190 -5.312 24.125 1.00 86.75 306 CYS A N 1
ATOM 2435 C CA . CYS A 1 306 ? -12.833 -4.095 23.649 1.00 86.75 306 CYS A CA 1
ATOM 2436 C C . CYS A 1 306 ? -11.797 -3.121 23.100 1.00 86.75 306 CYS A C 1
ATOM 2438 O O .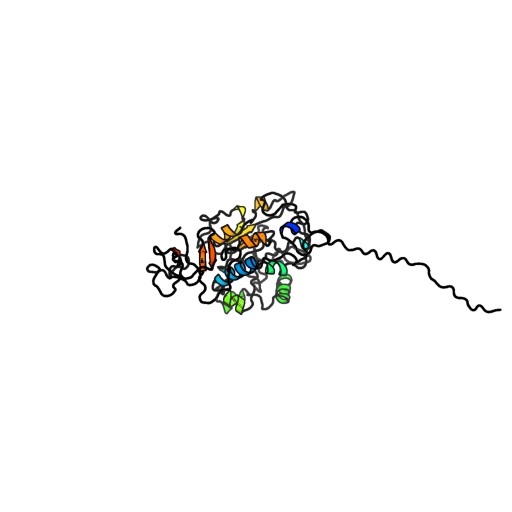 CYS A 1 306 ? -10.702 -2.972 23.637 1.00 86.75 306 CYS A O 1
ATOM 2440 N N . ILE A 1 307 ? -12.137 -2.489 21.980 1.00 88.44 307 ILE A N 1
ATOM 2441 C CA . ILE A 1 307 ? -11.236 -1.604 21.243 1.00 88.44 3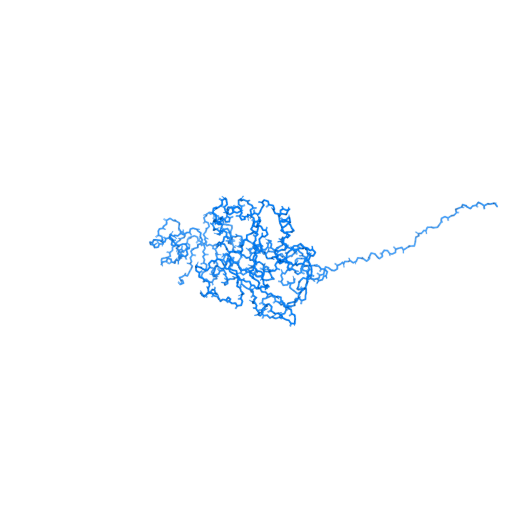07 ILE A CA 1
ATOM 2442 C C . ILE A 1 307 ? -11.944 -0.266 21.076 1.00 88.44 307 ILE A C 1
ATOM 2444 O O . ILE A 1 307 ? -13.114 -0.236 20.681 1.00 88.44 307 ILE A O 1
ATOM 2448 N N . LYS A 1 308 ? -11.239 0.832 21.354 1.00 88.38 308 LYS A N 1
ATOM 2449 C CA . LYS A 1 308 ? -11.736 2.202 21.175 1.00 88.38 308 LYS A CA 1
ATOM 2450 C C . LYS A 1 308 ? -10.874 3.002 20.210 1.00 88.38 308 LYS A C 1
ATOM 2452 O O . LYS A 1 308 ? -9.684 2.731 20.084 1.00 88.38 308 LYS A O 1
ATOM 2457 N N . MET A 1 309 ? -11.481 3.964 19.520 1.00 88.12 309 MET A N 1
ATOM 2458 C CA . MET A 1 309 ? -10.786 4.935 18.680 1.00 88.12 309 MET A CA 1
ATOM 2459 C C . MET A 1 309 ? -10.633 6.201 19.503 1.00 88.12 309 MET A C 1
ATOM 2461 O O . MET A 1 309 ? -11.630 6.835 19.860 1.00 88.12 309 MET A O 1
ATOM 2465 N N . SER A 1 310 ? -9.392 6.563 19.804 1.00 86.81 310 SER A N 1
ATOM 2466 C CA . SER A 1 310 ? -9.103 7.799 20.519 1.00 86.81 310 SER A CA 1
ATOM 2467 C C . SER A 1 310 ? -9.415 9.002 19.635 1.00 86.81 310 SER A C 1
ATOM 2469 O O . SER A 1 310 ? -9.029 9.053 18.467 1.00 86.81 310 SER A O 1
ATOM 2471 N N . GLY A 1 311 ? -10.100 9.996 20.197 1.00 81.56 311 GLY A N 1
ATOM 2472 C CA . GLY A 1 311 ? -10.329 11.270 19.521 1.00 81.56 311 GLY A CA 1
ATOM 2473 C C . GLY A 1 311 ? -9.074 12.141 19.409 1.00 81.56 311 GLY A C 1
ATOM 2474 O O . GLY A 1 311 ? -9.049 13.051 18.576 1.00 81.56 311 GLY A O 1
ATOM 2475 N N . GLU A 1 312 ? -8.051 11.863 20.224 1.00 87.31 312 GLU A N 1
ATOM 2476 C CA . GLU A 1 312 ? -6.817 12.652 20.306 1.00 87.31 312 GLU A CA 1
ATOM 2477 C C . GLU A 1 312 ? -5.909 12.402 19.098 1.00 87.31 312 GLU A C 1
ATOM 2479 O O . GLU A 1 312 ? -5.472 13.345 18.438 1.00 87.31 312 GLU A O 1
ATOM 2484 N N . ASP A 1 313 ? -5.670 11.133 18.762 1.00 87.88 313 ASP A N 1
ATOM 2485 C CA . ASP A 1 313 ? -4.741 10.727 17.703 1.00 87.88 313 ASP A CA 1
ATOM 2486 C C . ASP A 1 313 ? -5.403 9.925 16.567 1.00 87.88 313 ASP A C 1
ATOM 2488 O O . ASP A 1 313 ? -4.787 9.710 15.519 1.00 87.88 313 ASP A O 1
ATOM 2492 N N . ASN A 1 314 ? -6.689 9.580 16.708 1.00 86.25 314 ASN A N 1
ATOM 2493 C CA . ASN A 1 314 ? -7.467 8.766 15.765 1.00 86.25 314 ASN A CA 1
ATOM 2494 C C . ASN A 1 314 ? -6.923 7.351 15.593 1.00 86.25 314 ASN A C 1
ATOM 2496 O O . ASN A 1 314 ? -6.999 6.790 14.499 1.00 86.25 314 ASN A O 1
ATOM 2500 N N . ARG A 1 315 ? -6.359 6.785 16.662 1.00 91.00 315 ARG A N 1
ATOM 2501 C CA . ARG A 1 315 ? -5.847 5.418 16.691 1.00 91.00 315 ARG A CA 1
ATOM 2502 C C . ARG A 1 315 ? -6.637 4.522 17.622 1.00 91.00 315 ARG A C 1
ATOM 2504 O O . ARG A 1 315 ? -7.429 4.966 18.452 1.00 91.00 315 ARG A O 1
ATOM 2511 N N . TRP A 1 316 ? -6.431 3.229 17.436 1.00 92.62 316 TRP A N 1
ATOM 2512 C CA . TRP A 1 316 ? -7.048 2.169 18.203 1.00 92.62 316 TRP A CA 1
ATOM 2513 C C . TRP A 1 316 ? -6.245 1.875 19.457 1.00 92.62 316 TRP A C 1
ATOM 2515 O O . TRP A 1 316 ? -5.025 1.714 19.399 1.00 92.62 316 TRP A O 1
ATOM 2525 N N . TYR A 1 317 ? -6.975 1.735 20.552 1.00 93.38 317 TYR A N 1
ATOM 2526 C CA . TYR A 1 317 ? -6.476 1.338 21.858 1.00 93.38 317 TYR A CA 1
ATOM 2527 C C . TYR A 1 317 ? -7.311 0.182 22.382 1.00 93.38 317 TYR A C 1
ATOM 2529 O O . TYR A 1 317 ? -8.520 0.120 22.122 1.00 93.38 317 TYR A O 1
ATOM 2537 N N . VAL A 1 318 ? -6.687 -0.709 23.147 1.00 92.38 318 VAL A N 1
ATOM 2538 C CA . VAL A 1 318 ? -7.449 -1.612 24.008 1.00 92.38 318 VAL A CA 1
ATOM 2539 C C . VAL A 1 318 ? -8.132 -0.783 25.098 1.00 92.38 318 VAL A C 1
ATOM 2541 O O . VAL A 1 318 ? -7.557 0.155 25.647 1.00 92.38 318 VAL A O 1
ATOM 2544 N N . ALA A 1 319 ? -9.396 -1.089 25.367 1.00 89.56 319 ALA A N 1
ATOM 2545 C CA . ALA A 1 319 ? -10.232 -0.358 26.307 1.00 89.56 319 ALA A CA 1
ATOM 2546 C C . ALA A 1 319 ? -10.920 -1.308 27.283 1.00 89.56 319 ALA A C 1
ATOM 2548 O O . ALA A 1 319 ? -11.147 -2.482 26.984 1.00 89.56 319 ALA A O 1
ATOM 2549 N N . ASN A 1 320 ? -11.322 -0.767 28.433 1.00 89.88 320 ASN A N 1
ATOM 2550 C CA . ASN A 1 320 ? -12.220 -1.474 29.331 1.00 89.88 320 ASN A CA 1
ATOM 2551 C C . ASN A 1 320 ? -13.618 -1.532 28.694 1.00 89.88 320 ASN A C 1
ATOM 2553 O O . ASN A 1 320 ? -14.171 -0.501 28.321 1.00 89.88 320 ASN A O 1
ATOM 2557 N N . CYS A 1 321 ? -14.194 -2.728 28.579 1.00 87.88 321 CYS A N 1
ATOM 2558 C CA . CYS A 1 321 ? -15.521 -2.930 27.993 1.00 87.88 321 CYS A CA 1
ATOM 2559 C C . CYS A 1 321 ? -16.650 -2.207 28.741 1.00 87.88 321 CYS A C 1
ATOM 2561 O O . CYS A 1 321 ? -17.672 -1.897 28.133 1.00 87.88 321 CYS A O 1
ATOM 2563 N N . GLU A 1 322 ? -16.455 -1.916 30.028 1.00 90.50 322 GLU A N 1
ATOM 2564 C CA . GLU A 1 322 ? -17.414 -1.183 30.864 1.00 90.50 322 GLU A CA 1
ATOM 2565 C C . GLU A 1 322 ? -17.297 0.345 30.709 1.00 90.50 322 GLU A C 1
ATOM 2567 O O . GLU A 1 322 ? -18.082 1.090 31.292 1.00 90.50 322 GLU A O 1
ATOM 2572 N N . GLU A 1 323 ? -16.304 0.842 29.961 1.00 89.12 323 GLU A N 1
ATOM 2573 C CA . GLU A 1 323 ? -16.147 2.273 29.699 1.00 89.12 323 GLU A CA 1
ATOM 2574 C C . GLU A 1 323 ? -17.314 2.784 28.842 1.00 89.12 323 GLU A C 1
ATOM 2576 O O . GLU A 1 323 ? -17.557 2.290 27.740 1.00 89.12 323 GLU A O 1
ATOM 2581 N N . GLU A 1 324 ? -18.031 3.800 29.330 1.00 89.19 324 GLU A N 1
ATOM 2582 C CA . GLU A 1 324 ? -19.145 4.387 28.589 1.00 89.19 324 GLU A CA 1
ATOM 2583 C C . GLU A 1 324 ? -18.645 5.318 27.484 1.00 89.19 324 GLU A C 1
ATOM 2585 O O . GLU A 1 324 ? -18.172 6.429 27.741 1.00 89.19 324 GLU A O 1
ATOM 2590 N N . LEU A 1 325 ? -18.798 4.909 26.231 1.00 87.75 325 LEU A N 1
ATOM 2591 C CA . LEU A 1 325 ? -18.298 5.639 25.068 1.00 87.75 325 LEU A CA 1
ATOM 2592 C C . LEU A 1 325 ? -19.359 5.737 23.972 1.00 87.75 325 LEU A C 1
ATOM 2594 O O . LEU A 1 325 ? -20.388 5.066 24.024 1.00 87.75 325 LEU A O 1
ATOM 2598 N N . HIS A 1 326 ? -19.123 6.597 22.981 1.00 86.81 326 HIS A N 1
ATOM 2599 C CA . HIS A 1 326 ? -20.005 6.680 21.821 1.00 86.81 326 HIS A CA 1
ATOM 2600 C C . HIS A 1 326 ? -19.757 5.523 20.857 1.00 86.81 326 HIS A C 1
ATOM 2602 O O . HIS A 1 326 ? -18.619 5.110 20.652 1.00 86.81 326 HIS A O 1
ATOM 2608 N N . TYR A 1 327 ? -20.804 5.040 20.203 1.00 84.31 327 TYR A N 1
ATOM 2609 C CA . TYR A 1 327 ? -20.726 3.950 19.238 1.00 84.31 327 TYR A CA 1
ATOM 2610 C C . TYR A 1 327 ? -20.449 4.491 17.835 1.00 84.31 327 TYR A C 1
ATOM 2612 O O . TYR A 1 327 ? -21.109 5.431 17.386 1.00 84.31 327 TYR A O 1
ATOM 2620 N N . ALA A 1 328 ? -19.502 3.872 17.126 1.00 84.31 328 ALA A N 1
ATOM 2621 C CA . ALA A 1 328 ? -19.338 4.068 15.692 1.00 84.31 328 ALA A CA 1
ATOM 2622 C C . ALA A 1 328 ? -20.385 3.231 14.942 1.00 84.31 328 ALA A C 1
ATOM 2624 O O . ALA A 1 328 ? -20.394 1.999 14.996 1.00 84.31 328 ALA A O 1
ATOM 2625 N N . CYS A 1 329 ? -21.285 3.917 14.255 1.00 84.62 329 CYS A N 1
ATOM 2626 C CA . CYS A 1 329 ? -22.441 3.340 13.594 1.00 84.62 329 CYS A CA 1
ATOM 2627 C C . CYS A 1 329 ? -22.260 3.452 12.084 1.00 84.62 329 CYS A C 1
ATOM 2629 O O . CYS A 1 329 ? -22.185 4.561 11.564 1.00 84.62 329 CYS A O 1
ATOM 2631 N N . GLN A 1 330 ? -22.211 2.321 11.381 1.00 86.00 330 GLN A N 1
ATOM 2632 C CA . GLN A 1 330 ? -22.136 2.296 9.918 1.00 86.00 330 GLN A CA 1
ATOM 2633 C C . GLN A 1 330 ? -23.532 2.107 9.333 1.00 86.00 330 GLN A C 1
ATOM 2635 O O . GLN A 1 330 ? -24.321 1.310 9.856 1.00 86.00 330 GLN A O 1
ATOM 2640 N N . ARG A 1 331 ? -23.845 2.800 8.239 1.00 87.00 331 ARG A N 1
ATOM 2641 C CA . ARG A 1 331 ? -25.107 2.600 7.530 1.00 87.00 331 ARG A CA 1
ATOM 2642 C C . ARG A 1 331 ? -25.155 1.200 6.917 1.00 87.00 331 ARG A C 1
ATOM 2644 O O . ARG A 1 331 ? -24.153 0.635 6.487 1.00 87.00 331 ARG A O 1
ATOM 2651 N N . SER A 1 332 ? -26.334 0.589 6.922 1.00 82.44 332 SER A N 1
ATOM 2652 C CA . SER A 1 332 ? -26.487 -0.822 6.540 1.00 82.44 332 SER A CA 1
ATOM 2653 C C . SER A 1 332 ? -26.404 -1.057 5.031 1.00 82.44 332 SER A C 1
ATOM 2655 O O . SER A 1 332 ? -26.031 -2.151 4.611 1.00 82.44 332 SER A O 1
ATOM 2657 N N . ASP A 1 333 ? -26.767 -0.049 4.242 1.00 83.31 333 ASP A N 1
ATOM 2658 C CA . ASP A 1 333 ? -26.810 -0.026 2.776 1.00 83.31 333 ASP A CA 1
ATOM 2659 C C . ASP A 1 333 ? -25.649 0.766 2.149 1.00 83.31 333 ASP A C 1
ATOM 2661 O O . ASP A 1 333 ? -25.428 0.666 0.945 1.00 83.31 333 ASP A O 1
ATOM 2665 N N . ASP A 1 334 ? -24.894 1.517 2.953 1.00 79.62 334 ASP A N 1
ATOM 2666 C CA . ASP A 1 334 ? -23.742 2.308 2.520 1.00 79.62 334 ASP A CA 1
ATOM 2667 C C . ASP A 1 334 ? -22.613 2.207 3.547 1.00 79.62 334 ASP A C 1
ATOM 2669 O O . ASP A 1 334 ? -22.634 2.820 4.613 1.00 79.62 334 ASP A O 1
ATOM 2673 N N . LEU A 1 335 ? -21.603 1.409 3.207 1.00 75.50 335 LEU A N 1
ATOM 2674 C CA . LEU A 1 335 ? -20.477 1.118 4.093 1.00 75.50 335 LEU A CA 1
ATOM 2675 C C . LEU A 1 335 ? -19.510 2.316 4.246 1.00 75.50 335 LEU A C 1
ATOM 2677 O O . LEU A 1 335 ? -18.590 2.288 5.073 1.00 75.50 335 LEU A O 1
ATOM 2681 N N . SER A 1 336 ? -19.684 3.372 3.450 1.00 72.81 336 SER A N 1
ATOM 2682 C CA . SER A 1 336 ? -18.924 4.627 3.546 1.00 72.81 336 SER A CA 1
ATOM 2683 C C . SER A 1 336 ? -19.524 5.599 4.551 1.00 72.81 336 SER A C 1
ATOM 2685 O O . SER A 1 336 ? -18.808 6.479 5.026 1.00 72.81 336 SER A O 1
ATOM 2687 N N . ASP A 1 337 ? -20.807 5.445 4.867 1.00 82.19 337 ASP A N 1
ATOM 2688 C CA . ASP A 1 337 ? -21.552 6.354 5.726 1.00 82.19 337 ASP A CA 1
ATOM 2689 C C . ASP A 1 337 ? -21.458 5.887 7.182 1.00 82.19 337 ASP A C 1
ATOM 2691 O O . ASP A 1 337 ? -21.943 4.816 7.563 1.00 82.19 337 ASP A O 1
ATOM 2695 N N . TRP A 1 338 ? -20.778 6.702 7.985 1.00 84.88 338 TRP A N 1
ATOM 2696 C CA . TRP A 1 338 ? -20.560 6.470 9.402 1.00 84.88 338 TRP A CA 1
ATOM 2697 C C . TRP A 1 338 ? -21.032 7.668 10.204 1.00 84.88 338 TRP A C 1
ATOM 2699 O O . TRP A 1 338 ? -20.739 8.816 9.872 1.00 84.88 338 TRP A O 1
ATOM 2709 N N . ILE A 1 339 ? -21.683 7.380 11.321 1.00 86.75 339 ILE A N 1
ATOM 2710 C CA . ILE A 1 339 ? -22.072 8.372 12.316 1.00 86.75 339 ILE A CA 1
ATOM 2711 C C . ILE A 1 339 ? -21.647 7.912 13.704 1.00 86.75 339 ILE A C 1
ATOM 2713 O O . ILE A 1 339 ? -21.340 6.742 13.944 1.00 86.75 339 ILE A O 1
ATOM 2717 N N . ILE A 1 340 ? -21.666 8.856 14.633 1.00 85.69 340 ILE A N 1
ATOM 2718 C CA . ILE A 1 340 ? -21.385 8.624 16.043 1.00 85.69 340 ILE A CA 1
ATOM 2719 C C . ILE A 1 340 ? -22.716 8.698 16.789 1.00 85.69 340 ILE A C 1
ATOM 2721 O O . ILE A 1 340 ? -23.494 9.628 16.570 1.00 85.69 340 ILE A O 1
ATOM 2725 N N . SER A 1 341 ? -23.001 7.721 17.650 1.00 85.88 341 SER A N 1
ATOM 2726 C CA . SER A 1 341 ? -24.240 7.710 18.433 1.00 85.88 341 SER A CA 1
ATOM 2727 C C . SER A 1 341 ? -24.358 8.942 19.336 1.00 85.88 341 SER A C 1
ATOM 2729 O O . SER A 1 341 ? -23.375 9.448 19.881 1.00 85.88 341 SER A O 1
ATOM 2731 N N . GLU A 1 342 ? -25.582 9.418 19.568 1.00 84.81 342 GLU A N 1
ATOM 2732 C CA . GLU A 1 342 ? -25.792 10.532 20.497 1.00 84.81 342 GLU A CA 1
ATOM 2733 C C . GLU A 1 342 ? -25.541 10.137 21.952 1.00 84.81 342 GLU A C 1
ATOM 2735 O O . GLU A 1 342 ? -24.966 10.934 22.704 1.00 84.81 342 GLU A O 1
ATOM 2740 N N . SER A 1 343 ? -25.964 8.926 22.319 1.00 85.50 343 SER A N 1
ATOM 2741 C CA . SER A 1 343 ? -25.780 8.310 23.629 1.00 85.50 343 SER A CA 1
ATOM 2742 C C . SER A 1 343 ? -24.411 7.646 23.749 1.00 85.50 343 SER A C 1
ATOM 2744 O O . SER A 1 343 ? -23.783 7.281 22.751 1.00 85.50 343 SER A O 1
ATOM 2746 N N . ARG A 1 344 ? -23.964 7.503 24.997 1.00 87.19 344 ARG A N 1
ATOM 2747 C CA . ARG A 1 344 ? -22.800 6.707 25.389 1.00 87.19 344 ARG A CA 1
ATOM 2748 C C . ARG A 1 344 ? -23.277 5.460 26.118 1.00 87.19 344 ARG A C 1
ATOM 2750 O O . ARG A 1 344 ? -24.354 5.482 26.711 1.00 87.19 344 ARG A O 1
ATOM 2757 N N . GLY A 1 345 ? -22.466 4.416 26.101 1.00 86.06 345 GLY A N 1
ATOM 2758 C CA . GLY A 1 345 ? -22.698 3.223 26.901 1.00 86.06 345 GLY A CA 1
ATOM 2759 C C . GLY A 1 345 ? -21.528 2.245 26.814 1.00 86.06 345 GLY A C 1
ATOM 2760 O O . GLY A 1 345 ? -20.555 2.520 26.102 1.00 86.06 345 GLY A O 1
ATOM 2761 N N . PRO A 1 346 ? -21.599 1.126 27.549 1.00 86.75 346 PRO A N 1
ATOM 2762 C CA . PRO A 1 346 ? -20.566 0.099 27.529 1.00 86.75 346 PRO A CA 1
ATOM 2763 C C . PRO A 1 346 ? -20.511 -0.605 26.170 1.00 86.75 346 PRO A C 1
ATOM 2765 O O . PRO A 1 346 ? -21.446 -0.545 25.363 1.00 86.75 346 PRO A O 1
ATOM 2768 N N . TYR A 1 347 ? -19.423 -1.320 25.907 1.00 82.75 347 TYR A N 1
ATOM 2769 C CA . TYR A 1 347 ? -19.287 -2.098 24.681 1.00 82.75 347 TYR A CA 1
ATOM 2770 C C . TYR A 1 347 ? -20.375 -3.183 24.611 1.00 82.75 347 TYR A C 1
ATOM 2772 O O . TYR A 1 347 ? -20.408 -4.105 25.422 1.00 82.75 347 TYR A O 1
ATOM 2780 N N . THR A 1 348 ? -21.259 -3.103 23.616 1.00 75.12 348 THR A N 1
ATOM 2781 C CA . THR A 1 348 ? -22.345 -4.071 23.420 1.00 75.12 348 THR A CA 1
ATOM 2782 C C . THR A 1 348 ? -22.564 -4.347 21.939 1.00 75.12 348 THR A C 1
ATOM 2784 O O . THR A 1 348 ? -22.583 -3.438 21.113 1.00 75.12 348 THR A O 1
ATOM 2787 N N . ILE A 1 349 ? -22.718 -5.627 21.597 1.00 67.62 349 ILE A N 1
ATOM 2788 C CA . ILE A 1 349 ? -23.017 -6.093 20.231 1.00 67.62 349 ILE A CA 1
ATOM 2789 C C . ILE A 1 349 ? -24.490 -6.488 20.059 1.00 67.62 349 ILE A C 1
ATOM 2791 O O . ILE A 1 349 ? -24.895 -6.875 18.965 1.00 67.62 349 ILE A O 1
ATOM 2795 N N . THR A 1 350 ? -25.284 -6.439 21.135 1.00 61.56 350 THR A N 1
ATOM 2796 C CA . THR A 1 350 ? -26.671 -6.936 21.159 1.00 61.56 350 THR A CA 1
ATOM 2797 C C . THR A 1 350 ? -27.721 -5.835 21.283 1.00 61.56 350 THR A C 1
ATOM 2799 O O . THR A 1 350 ? -28.905 -6.112 21.093 1.00 61.56 350 THR A O 1
ATOM 2802 N N . GLU A 1 351 ? -27.332 -4.600 21.603 1.00 61.19 351 GLU A N 1
ATOM 2803 C CA . GLU A 1 351 ? -28.270 -3.482 21.751 1.00 61.19 351 GLU A CA 1
ATOM 2804 C C . GLU A 1 351 ? -28.434 -2.679 20.454 1.00 61.19 351 GLU A C 1
ATOM 2806 O O . GLU A 1 351 ? -27.496 -2.500 19.677 1.00 61.19 351 GLU A O 1
ATOM 2811 N N . HIS A 1 352 ? -29.643 -2.159 20.220 1.00 70.31 352 HIS A N 1
ATOM 2812 C CA . HIS A 1 352 ? -29.941 -1.246 19.110 1.00 70.31 352 HIS A CA 1
ATOM 2813 C C . HIS A 1 352 ? -29.471 0.177 19.465 1.00 70.31 352 HIS A C 1
ATOM 2815 O O . HIS A 1 352 ? -30.278 1.085 19.642 1.00 70.31 352 HIS A O 1
ATOM 2821 N N . VAL A 1 353 ? -28.158 0.349 19.635 1.00 81.00 353 VAL A N 1
ATOM 2822 C CA . VAL A 1 353 ? -27.524 1.622 20.032 1.00 81.00 353 VAL A CA 1
ATOM 2823 C C . VAL A 1 353 ? -27.331 2.598 18.871 1.00 81.00 353 VAL A C 1
ATOM 2825 O O . VAL A 1 353 ? -27.206 3.803 19.082 1.00 81.00 353 VAL A O 1
ATOM 2828 N N . CYS A 1 354 ? -27.344 2.095 17.639 1.00 84.69 354 CYS A N 1
ATOM 2829 C CA . CYS A 1 354 ? -27.303 2.919 16.439 1.00 84.69 354 CYS A CA 1
ATOM 2830 C C . CYS A 1 354 ? -28.717 3.344 16.008 1.00 84.69 354 CYS A C 1
ATOM 2832 O O . CYS A 1 354 ? -29.668 2.581 16.197 1.00 84.69 354 CYS A O 1
ATOM 2834 N N . PRO A 1 355 ? -28.880 4.542 15.419 1.00 86.06 355 PRO A N 1
ATOM 2835 C CA . PRO A 1 355 ? -30.178 4.999 14.932 1.00 86.06 355 PRO A CA 1
ATOM 2836 C C . PRO A 1 355 ? -30.679 4.128 13.765 1.00 86.06 355 PRO A C 1
ATOM 2838 O O . PRO A 1 355 ? -29.909 3.343 13.202 1.00 86.06 355 PRO A O 1
ATOM 2841 N N . PRO A 1 356 ? -31.963 4.258 13.371 1.00 86.69 356 PRO A N 1
ATOM 2842 C CA . PRO A 1 356 ? -32.528 3.489 12.265 1.00 86.69 356 PRO A CA 1
ATOM 2843 C C . PRO A 1 356 ? -31.636 3.523 11.019 1.00 86.69 356 PRO A C 1
ATOM 2845 O O . PRO A 1 356 ? -31.084 4.567 10.686 1.00 86.69 356 PRO A O 1
ATOM 2848 N N . TYR A 1 357 ? -31.523 2.380 10.336 1.00 86.00 357 TYR A N 1
ATOM 2849 C CA . TYR A 1 357 ? -30.662 2.140 9.163 1.00 86.00 357 TYR A CA 1
ATOM 2850 C C . TYR A 1 357 ? -29.158 2.023 9.441 1.00 86.00 357 TYR A C 1
ATOM 2852 O O . TYR A 1 357 ? -28.424 1.554 8.569 1.00 86.00 357 TYR A O 1
ATOM 2860 N N . TYR A 1 358 ? -28.700 2.327 10.654 1.00 87.38 358 TYR A N 1
ATOM 2861 C CA . TYR A 1 358 ? -27.316 2.122 11.064 1.00 87.38 358 TYR A CA 1
ATOM 2862 C C . TYR A 1 358 ? -27.172 0.893 11.961 1.00 87.38 358 TYR A C 1
ATOM 2864 O O . TYR A 1 358 ? -28.072 0.531 12.718 1.00 87.38 358 TYR A O 1
ATOM 2872 N N . LYS A 1 359 ? -26.007 0.252 11.888 1.00 83.19 359 LYS A N 1
ATOM 2873 C CA . LYS A 1 359 ? -25.642 -0.894 12.719 1.00 83.19 359 LYS A CA 1
ATOM 2874 C C . LYS A 1 359 ? -24.292 -0.653 13.376 1.00 83.19 359 LYS A C 1
ATOM 2876 O O . LYS A 1 359 ? -23.377 -0.097 12.766 1.00 83.19 359 LYS A O 1
ATOM 2881 N N . PHE A 1 360 ? -24.170 -1.106 14.618 1.00 75.25 360 PHE A N 1
ATOM 2882 C CA . PHE A 1 360 ? -22.874 -1.188 15.269 1.00 75.25 360 PHE A CA 1
ATOM 2883 C C . PHE A 1 360 ? -22.117 -2.352 14.635 1.00 75.25 360 PHE A C 1
ATOM 2885 O O . PHE A 1 360 ? -22.620 -3.477 14.599 1.00 75.25 360 PHE A O 1
ATOM 2892 N N . ILE A 1 361 ? -20.936 -2.093 14.083 1.00 64.81 361 ILE A N 1
ATOM 2893 C CA . ILE A 1 361 ? -20.126 -3.148 13.477 1.00 64.81 361 ILE A CA 1
ATOM 2894 C C . ILE A 1 361 ? -18.998 -3.478 14.431 1.00 64.81 361 ILE A C 1
ATOM 2896 O O . ILE A 1 361 ? -18.151 -2.645 14.732 1.00 64.81 361 ILE A O 1
ATOM 2900 N N . ALA A 1 362 ? -18.982 -4.738 14.868 1.00 47.06 362 ALA A N 1
ATOM 2901 C CA . ALA A 1 362 ? -18.014 -5.300 15.809 1.00 47.06 362 ALA A CA 1
ATOM 2902 C C . ALA A 1 362 ? -16.551 -5.237 15.323 1.00 47.06 362 ALA A C 1
ATOM 2904 O O . ALA A 1 362 ? -15.628 -5.540 16.081 1.00 47.06 362 ALA A O 1
ATOM 2905 N N . LEU A 1 363 ? -16.300 -4.769 14.097 1.00 45.25 363 LEU A N 1
ATOM 2906 C CA . LEU A 1 363 ? -14.996 -4.232 13.739 1.00 45.25 363 LEU A CA 1
ATOM 2907 C C . LEU A 1 363 ? -14.849 -2.811 14.301 1.00 45.25 363 LEU A C 1
ATOM 2909 O O . LEU A 1 363 ? -14.918 -1.823 13.584 1.00 45.25 363 LEU A O 1
ATOM 2913 N N . LYS A 1 364 ? -14.552 -2.791 15.606 1.00 45.72 364 LYS A N 1
ATOM 2914 C CA . LYS A 1 364 ? -13.586 -1.885 16.232 1.00 45.72 364 LYS A CA 1
ATOM 2915 C C . LYS A 1 364 ? -13.887 -0.402 16.027 1.00 45.72 364 LYS A C 1
ATOM 2917 O O . LYS A 1 364 ? -13.259 0.241 15.194 1.00 45.72 364 LYS A O 1
ATOM 2922 N N . THR A 1 365 ? -14.757 0.166 16.859 1.00 48.28 365 THR A N 1
ATOM 2923 C CA . THR A 1 365 ? -14.354 1.151 17.881 1.00 48.28 365 THR A CA 1
ATOM 2924 C C . THR A 1 365 ? -15.560 1.841 18.515 1.00 48.28 365 THR A C 1
ATOM 2926 O O . THR A 1 365 ? -16.506 2.245 17.848 1.00 48.28 365 THR A O 1
ATOM 2929 N N . VAL A 1 366 ? -15.525 1.983 19.833 1.00 51.78 366 VAL A N 1
ATOM 2930 C CA . VAL A 1 366 ? -16.232 3.067 20.517 1.00 51.78 366 VAL A CA 1
ATOM 2931 C C . VAL A 1 366 ? -15.337 4.313 20.460 1.00 51.78 366 VAL A C 1
ATOM 2933 O O . VAL A 1 366 ? -14.115 4.182 20.478 1.00 51.78 366 VAL A O 1
ATOM 2936 N N . THR A 1 367 ? -15.896 5.510 20.323 1.00 52.97 367 THR A N 1
ATOM 2937 C CA . THR A 1 367 ? -15.130 6.755 20.182 1.00 52.97 367 THR A CA 1
ATOM 2938 C C . THR A 1 367 ? -15.341 7.677 21.377 1.00 52.97 367 THR A C 1
ATOM 2940 O O . THR A 1 367 ? -16.440 7.769 21.927 1.00 52.97 367 THR A O 1
ATOM 2943 N N . ASP A 1 368 ? -14.266 8.345 21.794 1.00 51.66 368 ASP A N 1
ATOM 2944 C CA . ASP A 1 368 ? -14.277 9.275 22.930 1.00 51.66 368 ASP A CA 1
ATOM 2945 C C . ASP A 1 368 ? -14.708 10.701 22.532 1.00 51.66 368 ASP A C 1
ATOM 2947 O O . ASP A 1 368 ? -14.891 11.573 23.377 1.00 51.66 368 ASP A O 1
ATOM 2951 N N . THR A 1 369 ? -14.904 10.975 21.235 1.00 45.88 369 THR A N 1
ATOM 2952 C CA . THR A 1 369 ? -15.275 12.315 20.757 1.00 45.88 369 THR A CA 1
ATOM 2953 C C . THR A 1 369 ? -16.420 12.280 19.751 1.00 45.88 369 THR A C 1
ATOM 2955 O O . THR A 1 369 ? -16.448 11.454 18.847 1.00 45.88 369 THR A O 1
ATOM 2958 N N . LYS A 1 370 ? -17.366 13.222 19.879 1.00 46.47 370 LYS A N 1
ATOM 2959 C CA . LYS A 1 370 ? -18.256 13.619 18.778 1.00 46.47 370 LYS A CA 1
ATOM 2960 C C . LYS A 1 370 ? -17.456 14.581 17.901 1.00 46.47 370 LYS A C 1
ATOM 2962 O O . LYS A 1 370 ? -17.044 15.623 18.408 1.00 46.47 370 LYS A O 1
ATOM 2967 N N . ARG A 1 371 ? -17.176 14.228 16.649 1.00 43.25 371 ARG A N 1
ATOM 2968 C CA . ARG A 1 371 ? -16.632 15.193 15.684 1.00 43.25 371 ARG A CA 1
ATOM 2969 C C . ARG A 1 371 ? -17.744 15.943 14.985 1.00 43.25 371 ARG A C 1
ATOM 2971 O O . ARG A 1 371 ? -18.728 15.271 14.607 1.00 43.25 371 ARG A O 1
#

Organism: Stichopus japonicus (NCBI:txid307972)

Foldseek 3Di:
DDDDDDDDDDPPPDPPPPPPPPPVVQQAADAVQVVQPFPHDDVLNHHAQQRRDADVQLQVLLVVQVVVQQQPFLQLAAAAAAPQQQADPNQPAQSVVRDDPPDLDDDGAGDDDGDDTDVSCVSNVHQHYDDQFDDDDPTDNDPPPPLCSVVVVCCVPQNQQFCFPCCCCPVVVVTGGGNNVNVVSNHDAAEFAQDPPPPRDGCQSVRGRYHYDPEAEAQQVLADFPPCRSVDDPPRGAYAYAFDCYDDPPDDGRCVPRNAQSACQRNVVSSHRYDHHYPDGNNRSSRNRQEADPCPPVDDDDPPWAWAQEPPRRYIYTDDQQDWFWAWWAFPVHRVDTATFPGTGGDDQPDPRDPPRIHRDPPDHGYRDHD

InterPro domains:
  IPR001304 C-type lectin-like [PS50041] (292-330)
  IPR016186 C-type lectin-like/link domain superfamily [G3DSA:3.10.100.10] (277-334)
  IPR016187 C-type lectin fold [SSF56436] (277-333)
  IPR051008 Telomere Capping Maintenance Protein [PTHR35518] (143-360)

Sequence (371 aa):
MADLRYHQVSLSTLLILMVMLHESAAAKCQMLSIDVGCDECTYNGHCVPGSVPVDPWTNFALYTQRELQIDEPFDKVSFLDAHNAYNNRADGYGKNDTCAWLHRTKSCVGGLPTRNLVSPICLIWQRGVEMDNWFCRDAEKQDQGHDDLMNDPITEYLGSKVFTPRDLNETYKGYWPTLRQMRKDGKNVVIATGSTAGSGELYTHGDVYIHKLYWSDRQYRRFTPYPECGGKTENSGAVRYYSDSTHYPAIYNGPTDVGFVSNYWELLKCRIEFPAGDQVNPKLMKTAVYTWAEGEPSEPLVSNSCIKMSGEDNRWYVANCEEELHYACQRSDDLSDWIISESRGPYTITEHVCPPYYKFIALKTVTDTKR